Protein AF-0000000087792731 (afdb_homodimer)

Structure (mmCIF, N/CA/C/O backbone):
data_AF-0000000087792731-model_v1
#
loop_
_entity.id
_entity.type
_entity.pdbx_description
1 polymer 'Cupin domain-containing protein'
#
loop_
_atom_site.group_PDB
_atom_site.id
_atom_site.type_symbol
_atom_site.label_atom_id
_atom_site.label_alt_id
_atom_site.label_comp_id
_atom_site.label_asym_id
_atom_site.label_entity_id
_atom_site.label_seq_id
_atom_site.pdbx_PDB_ins_code
_atom_site.Cartn_x
_atom_site.Cartn_y
_atom_site.Cartn_z
_atom_site.occupancy
_atom_site.B_iso_or_equiv
_atom_site.auth_seq_id
_atom_site.auth_comp_id
_atom_site.auth_asym_id
_atom_site.auth_atom_id
_atom_site.pdbx_PDB_model_num
ATOM 1 N N . MET A 1 1 ? -5.066 26.25 19.781 1 25.66 1 MET A N 1
ATOM 2 C CA . MET A 1 1 ? -4.523 24.922 19.516 1 25.66 1 MET A CA 1
ATOM 3 C C . MET A 1 1 ? -5.395 24.172 18.516 1 25.66 1 MET A C 1
ATOM 5 O O . MET A 1 1 ? -6.516 23.781 18.828 1 25.66 1 MET A O 1
ATOM 9 N N . ASN A 1 2 ? -5.457 24.531 17.188 1 27.23 2 ASN A N 1
ATOM 10 C CA . ASN A 1 2 ? -6.352 24.172 16.094 1 27.23 2 ASN A CA 1
ATOM 11 C C . ASN A 1 2 ? -6.258 22.688 15.766 1 27.23 2 ASN A C 1
ATOM 13 O O . ASN A 1 2 ? -5.184 22.172 15.453 1 27.23 2 ASN A O 1
ATOM 17 N N . GLU A 1 3 ? -6.988 21.922 16.469 1 28.36 3 GLU A N 1
ATOM 18 C CA . GLU A 1 3 ? -7.25 20.5 16.25 1 28.36 3 GLU A CA 1
ATOM 19 C C . GLU A 1 3 ? -7.523 20.203 14.789 1 28.36 3 GLU A C 1
ATOM 21 O O . GLU A 1 3 ? -8.609 20.5 14.281 1 28.36 3 GLU A O 1
ATOM 26 N N . GLU A 1 4 ? -6.602 20.422 13.992 1 29.98 4 GLU A N 1
ATOM 27 C CA . GLU A 1 4 ? -6.883 20.078 12.602 1 29.98 4 GLU A CA 1
ATOM 28 C C . GLU A 1 4 ? -7.312 18.609 12.469 1 29.98 4 GLU A C 1
ATOM 30 O O . GLU A 1 4 ? -6.492 17.703 12.594 1 29.98 4 GLU A O 1
ATOM 35 N N . ASN A 1 5 ? -8.445 18.281 12.969 1 31.67 5 ASN A N 1
ATOM 36 C CA . ASN A 1 5 ? -9.156 17.047 12.641 1 31.67 5 ASN A CA 1
ATOM 37 C C . ASN A 1 5 ? -9.039 16.719 11.156 1 31.67 5 ASN A C 1
ATOM 39 O O . ASN A 1 5 ? -9.25 17.594 10.305 1 31.67 5 ASN A O 1
ATOM 43 N N . LEU A 1 6 ? -8.133 15.961 10.75 1 37.62 6 LEU A N 1
ATOM 44 C CA . LEU A 1 6 ? -8.289 15.516 9.367 1 37.62 6 LEU A CA 1
ATOM 45 C C . LEU A 1 6 ? -9.766 15.406 9 1 37.62 6 LEU A C 1
ATOM 47 O O . LEU A 1 6 ? -10.438 14.453 9.398 1 37.62 6 LEU A O 1
ATOM 51 N N . GLN A 1 7 ? -10.414 16.516 9.141 1 31.84 7 GLN A N 1
ATOM 52 C CA . GLN A 1 7 ? -11.812 16.547 8.727 1 31.84 7 GLN A CA 1
ATOM 53 C C . GLN A 1 7 ? -12.031 15.711 7.465 1 31.84 7 GLN A C 1
ATOM 55 O O . GLN A 1 7 ? -11.305 15.867 6.484 1 31.84 7 GLN A O 1
ATOM 60 N N . PRO A 1 8 ? -12.797 14.562 7.609 1 33.41 8 PRO A N 1
ATOM 61 C CA . PRO A 1 8 ? -13.148 13.812 6.398 1 33.41 8 PRO A CA 1
ATOM 62 C C . PRO A 1 8 ? -13.305 14.711 5.172 1 33.41 8 PRO A C 1
ATOM 64 O O . PRO A 1 8 ? -13.172 14.25 4.039 1 33.41 8 PRO A O 1
ATOM 67 N N . ASP A 1 9 ? -13.547 15.898 5.465 1 31.66 9 ASP A N 1
ATOM 68 C CA . ASP A 1 9 ? -14.008 16.844 4.445 1 31.66 9 ASP A CA 1
ATOM 69 C C . ASP A 1 9 ? -12.844 17.312 3.576 1 31.66 9 ASP A C 1
ATOM 71 O O . ASP A 1 9 ? -13.047 17.781 2.451 1 31.66 9 ASP A O 1
ATOM 75 N N . ARG A 1 10 ? -11.625 17.578 4.148 1 36.72 10 ARG A N 1
ATOM 76 C CA . ARG A 1 10 ? -10.594 18.109 3.268 1 36.72 10 ARG A CA 1
ATOM 77 C C . ARG A 1 10 ? -10.055 17.031 2.332 1 36.72 10 ARG A C 1
ATOM 79 O O . ARG A 1 10 ? -9.102 17.266 1.587 1 36.72 10 ARG A O 1
ATOM 86 N N . LEU A 1 11 ? -10.141 15.773 2.883 1 37.94 11 LEU A N 1
ATOM 87 C CA . LEU A 1 11 ? -9.898 14.828 1.802 1 37.94 11 LEU A CA 1
ATOM 88 C C . LEU A 1 11 ? -10.695 15.203 0.559 1 37.94 11 LEU A C 1
ATOM 90 O O . LEU A 1 11 ? -11.875 14.852 0.444 1 37.94 11 LEU A O 1
ATOM 94 N N . ARG A 1 12 ? -10.391 16.531 0.16 1 36.72 12 ARG A N 1
ATOM 95 C CA . ARG A 1 12 ? -11.133 16.766 -1.076 1 36.72 12 ARG A CA 1
ATOM 96 C C . ARG A 1 12 ? -11.312 15.453 -1.849 1 36.72 12 ARG A C 1
ATOM 98 O O . ARG A 1 12 ? -10.352 14.711 -2.055 1 36.72 12 ARG A O 1
ATOM 105 N N . ALA A 1 13 ? -12.5 15.047 -1.844 1 35.53 13 ALA A N 1
ATOM 106 C CA . ALA A 1 13 ? -12.898 13.867 -2.607 1 35.53 13 ALA A CA 1
ATOM 107 C C . ALA A 1 13 ? -12.203 13.828 -3.963 1 35.53 13 ALA A C 1
ATOM 109 O O . ALA A 1 13 ? -12.484 14.656 -4.836 1 35.53 13 ALA A O 1
ATOM 110 N N . ALA A 1 14 ? -10.844 13.789 -3.941 1 37.97 14 ALA A N 1
ATOM 111 C CA . ALA A 1 14 ? -10.516 13.508 -5.336 1 37.97 14 ALA A CA 1
ATOM 112 C C . ALA A 1 14 ? -11.602 1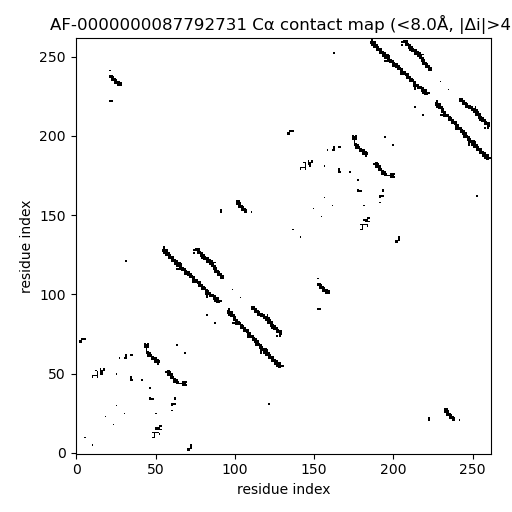2.68 -6.004 1 37.97 14 ALA A C 1
ATOM 114 O O . ALA A 1 14 ? -12.312 11.922 -5.34 1 37.97 14 ALA A O 1
ATOM 115 N N . PRO A 1 15 ? -11.953 13.117 -7.059 1 35.56 15 PRO A N 1
ATOM 116 C CA . PRO A 1 15 ? -12.977 12.234 -7.629 1 35.56 15 PRO A CA 1
ATOM 117 C C . PRO A 1 15 ? -12.719 10.758 -7.316 1 35.56 15 PRO A C 1
ATOM 119 O O . PRO A 1 15 ? -11.586 10.289 -7.445 1 35.56 15 PRO A O 1
ATOM 122 N N . VAL A 1 16 ? -13.43 10.32 -6.156 1 41.75 16 VAL A N 1
ATOM 123 C CA . VAL A 1 16 ? -13.547 8.867 -6.098 1 41.75 16 VAL A CA 1
ATOM 124 C C . VAL A 1 16 ? -13.43 8.289 -7.504 1 41.75 16 VAL A C 1
ATOM 126 O O . VAL A 1 16 ? -14.289 8.531 -8.352 1 41.75 16 VAL A O 1
ATOM 129 N N . GLU A 1 17 ? -12.297 8.25 -7.949 1 46 17 GLU A N 1
ATOM 130 C CA . GLU A 1 17 ? -12.359 7.516 -9.211 1 46 17 GLU A CA 1
ATOM 131 C C . GLU A 1 17 ? -13.141 6.215 -9.055 1 46 17 GLU A C 1
ATOM 133 O O . GLU A 1 17 ? -12.641 5.25 -8.477 1 46 17 GLU A O 1
ATOM 138 N N . ARG A 1 18 ? -14.445 6.371 -8.578 1 50.25 18 ARG A N 1
ATOM 139 C CA . ARG A 1 18 ? -15.234 5.164 -8.789 1 50.25 18 ARG A CA 1
ATOM 140 C C . ARG A 1 18 ? -14.906 4.523 -10.141 1 50.25 18 ARG A C 1
ATOM 142 O O . ARG A 1 18 ? -15.289 5.047 -11.188 1 50.25 18 ARG A O 1
ATOM 149 N N . PHE A 1 19 ? -13.758 4.008 -10.07 1 56.5 19 PHE A N 1
ATOM 150 C CA . PHE A 1 19 ? -13.43 3.49 -11.391 1 56.5 19 PHE A CA 1
ATOM 151 C C . PHE A 1 19 ? -14.469 2.479 -11.852 1 56.5 19 PHE A C 1
ATOM 153 O O . PHE A 1 19 ? -14.891 1.614 -11.078 1 56.5 19 PHE A O 1
ATOM 160 N N . ALA A 1 20 ? -15.117 3.049 -12.773 1 61.94 20 ALA A N 1
ATOM 161 C CA . ALA A 1 20 ? -15.922 2.156 -13.602 1 61.94 20 ALA A CA 1
ATOM 162 C C . ALA A 1 20 ? -15.07 1.058 -14.227 1 61.94 20 ALA A C 1
ATOM 164 O O . ALA A 1 20 ? -13.922 1.296 -14.602 1 61.94 20 ALA A O 1
ATOM 165 N N . GLY A 1 21 ? -15.266 -0.132 -13.734 1 76.25 21 GLY A N 1
ATOM 166 C CA . GLY A 1 21 ? -14.562 -1.252 -14.328 1 76.25 21 GLY A CA 1
ATOM 167 C C . GLY A 1 21 ? -14.016 -2.229 -13.305 1 76.25 21 GLY A C 1
ATOM 168 O O . GLY A 1 21 ? -14.336 -2.133 -12.117 1 76.25 21 GLY A O 1
ATOM 169 N N . GLN A 1 22 ? -13.281 -3.045 -13.805 1 86.69 22 GLN A N 1
ATOM 170 C CA . GLN A 1 22 ? -12.812 -4.168 -13 1 86.69 22 GLN A CA 1
ATOM 171 C C . GLN A 1 22 ? -11.492 -3.84 -12.32 1 86.69 22 GLN A C 1
ATOM 173 O O . GLN A 1 22 ? -11.086 -4.52 -11.367 1 86.69 22 GLN A O 1
ATOM 178 N N . SER A 1 23 ? -10.781 -2.678 -12.852 1 91.81 23 SER A N 1
ATOM 179 C CA . SER A 1 23 ? -9.461 -2.336 -12.344 1 91.81 23 SER A CA 1
ATOM 180 C C . SER A 1 23 ? -9.141 -0.863 -12.578 1 91.81 23 SER A C 1
ATOM 182 O O . SER A 1 23 ? -9.82 -0.192 -13.359 1 91.81 23 SER A O 1
ATOM 184 N N . HIS A 1 24 ? -8.172 -0.378 -11.859 1 92.38 24 HIS A N 1
ATOM 185 C CA . HIS A 1 24 ? -7.668 0.984 -11.984 1 92.38 24 HIS A CA 1
ATOM 186 C C . HIS A 1 24 ? -6.168 1.039 -11.719 1 92.38 24 HIS A C 1
ATOM 188 O O . HIS A 1 24 ? -5.664 0.346 -10.836 1 92.38 24 HIS A O 1
ATOM 194 N N . VAL A 1 25 ? -5.477 1.912 -12.562 1 95.56 25 VAL A N 1
ATOM 195 C CA . VAL A 1 25 ? -4.039 2.078 -12.375 1 95.56 25 VAL A CA 1
ATOM 196 C C . VAL A 1 25 ? -3.729 3.529 -12.023 1 95.56 25 VAL A C 1
ATOM 198 O O . VAL A 1 25 ? -4.277 4.453 -12.625 1 95.56 25 VAL A O 1
ATOM 201 N N . PHE A 1 26 ? -2.867 3.682 -11.102 1 94.62 26 PHE A N 1
ATOM 202 C CA . PHE A 1 26 ? -2.291 5.008 -10.922 1 94.62 26 PHE A CA 1
ATOM 203 C C . PHE A 1 26 ? -0.776 4.926 -10.766 1 94.62 26 PHE A C 1
ATOM 205 O O . PHE A 1 26 ? -0.24 3.875 -10.406 1 94.62 26 PHE A O 1
ATOM 212 N N . ASN A 1 27 ? -0.14 6.035 -11.141 1 98 27 ASN A N 1
ATOM 213 C CA . ASN A 1 27 ? 1.313 6.156 -11.117 1 98 27 ASN A CA 1
ATOM 214 C C . ASN A 1 27 ? 1.777 7.109 -10.016 1 98 27 ASN A C 1
ATOM 216 O O . ASN A 1 27 ? 1.632 8.328 -10.148 1 98 27 ASN A O 1
ATOM 220 N N . LEU A 1 28 ? 2.418 6.562 -9.016 1 98.62 28 LEU A N 1
ATOM 221 C CA . LEU A 1 28 ? 2.818 7.367 -7.863 1 98.62 28 LEU A CA 1
ATOM 222 C C . LEU A 1 28 ? 3.844 8.422 -8.273 1 98.62 28 LEU A C 1
ATOM 224 O O . LEU A 1 28 ? 3.828 9.539 -7.75 1 98.62 28 LEU A O 1
ATOM 228 N N . ASN A 1 29 ? 4.684 8.047 -9.133 1 98 29 ASN A N 1
ATOM 229 C CA . ASN A 1 29 ? 5.727 8.969 -9.562 1 98 29 ASN A CA 1
ATOM 230 C C . ASN A 1 29 ? 5.145 10.188 -10.266 1 98 29 ASN A C 1
ATOM 232 O O . ASN A 1 29 ? 5.52 11.328 -9.969 1 98 29 ASN A O 1
ATOM 236 N N . GLU A 1 30 ? 4.219 9.891 -11.148 1 97.75 30 GLU A N 1
ATOM 237 C CA . GLU A 1 30 ? 3.57 10.992 -11.859 1 97.75 30 GLU A CA 1
ATOM 238 C C . GLU A 1 30 ? 2.717 11.828 -10.914 1 97.75 30 GLU A C 1
ATOM 240 O O . GLU A 1 30 ? 2.721 13.062 -11 1 97.75 30 GLU A O 1
ATOM 245 N N . ALA A 1 31 ? 2.01 11.18 -10.07 1 97.75 31 ALA A N 1
ATOM 246 C CA . ALA A 1 31 ? 1.169 11.875 -9.102 1 97.75 31 ALA A CA 1
ATOM 247 C C . ALA A 1 31 ? 2.008 12.773 -8.195 1 97.75 31 ALA A C 1
ATOM 249 O O . ALA A 1 31 ? 1.616 13.906 -7.891 1 97.75 31 ALA A O 1
ATOM 250 N N . LEU A 1 32 ? 3.156 12.289 -7.766 1 97.75 32 LEU A N 1
ATOM 251 C CA . LEU A 1 32 ? 4.031 13.047 -6.875 1 97.75 32 LEU A CA 1
ATOM 252 C C . LEU A 1 32 ? 4.586 14.281 -7.578 1 97.75 32 LEU A C 1
ATOM 254 O O . LEU A 1 32 ? 4.676 15.359 -6.977 1 97.75 32 LEU A O 1
ATOM 258 N N . GLN A 1 33 ? 4.949 14.125 -8.836 1 96.94 33 GLN A N 1
ATOM 259 C CA . GLN A 1 33 ? 5.441 15.258 -9.609 1 96.94 33 GLN A CA 1
ATOM 260 C C . GLN A 1 33 ? 4.371 16.344 -9.742 1 96.94 33 GLN A C 1
ATOM 262 O O . GLN A 1 33 ? 4.66 17.531 -9.586 1 96.94 33 GLN A O 1
ATOM 267 N N . LYS A 1 34 ? 3.182 15.906 -9.969 1 95.88 34 LYS A N 1
ATOM 268 C CA . LYS A 1 34 ? 2.07 16.844 -10.078 1 95.88 34 LYS A CA 1
ATOM 269 C C . LYS A 1 34 ? 1.828 17.562 -8.758 1 95.88 34 LYS A C 1
ATOM 271 O O . LYS A 1 34 ? 1.625 18.781 -8.734 1 95.88 34 LYS A O 1
ATOM 276 N N . LEU A 1 35 ? 1.873 16.828 -7.75 1 94.44 35 LEU A N 1
ATOM 277 C CA . LEU A 1 35 ? 1.641 17.359 -6.414 1 94.44 35 LEU A CA 1
ATOM 278 C C . LEU A 1 35 ? 2.691 18.406 -6.059 1 94.44 35 LEU A C 1
ATOM 280 O O . LEU A 1 35 ? 2.361 19.469 -5.527 1 94.44 35 LEU A O 1
ATOM 284 N N . ARG A 1 36 ? 3.926 18.156 -6.355 1 94.19 36 ARG A N 1
ATOM 285 C CA . ARG A 1 36 ? 5.027 19.062 -6.016 1 94.19 36 ARG A CA 1
ATOM 286 C C . ARG A 1 36 ? 5.008 20.297 -6.895 1 94.19 36 ARG A C 1
ATOM 288 O O . ARG A 1 36 ? 5.555 21.344 -6.52 1 94.19 36 ARG A O 1
ATOM 295 N N . ALA A 1 37 ? 4.395 20.219 -8.047 1 93.25 37 ALA A N 1
ATOM 296 C CA . ALA A 1 37 ? 4.371 21.328 -9 1 93.25 37 ALA A CA 1
ATOM 297 C C . ALA A 1 37 ? 3.252 22.312 -8.672 1 93.25 37 ALA A C 1
ATOM 299 O O . ALA A 1 37 ? 3.193 23.406 -9.234 1 93.25 37 ALA A O 1
ATOM 300 N N . GLU A 1 38 ? 2.379 21.812 -7.812 1 89.25 38 GLU A N 1
ATOM 301 C CA . GLU A 1 38 ? 1.304 22.734 -7.441 1 89.25 38 GLU A CA 1
ATOM 302 C C . GLU A 1 38 ? 1.859 24.016 -6.852 1 89.25 38 GLU A C 1
ATOM 304 O O . GLU A 1 38 ? 2.836 24 -6.102 1 89.25 38 GLU A O 1
ATOM 309 N N . THR A 1 39 ? 1.292 25.109 -7.184 1 81 39 THR A N 1
ATOM 310 C CA . THR A 1 39 ? 1.844 26.422 -6.848 1 81 39 THR A CA 1
ATOM 311 C C . THR A 1 39 ? 1.173 26.984 -5.602 1 81 39 THR A C 1
ATOM 313 O O . THR A 1 39 ? 1.671 27.938 -5 1 81 39 THR A O 1
ATOM 316 N N . HIS A 1 40 ? 0.122 26.406 -5.234 1 76.5 40 HIS A N 1
ATOM 317 C CA . HIS A 1 40 ? -0.512 26.938 -4.031 1 76.5 40 HIS A CA 1
ATOM 318 C C . HIS A 1 40 ? 0.3 26.594 -2.785 1 76.5 40 HIS A C 1
ATOM 320 O O . HIS A 1 40 ? 1.117 25.672 -2.807 1 76.5 40 HIS A O 1
ATOM 326 N N . ALA A 1 41 ? 0.216 27.438 -1.859 1 75.75 41 ALA A N 1
ATOM 327 C CA . ALA A 1 41 ? 1.005 27.266 -0.643 1 75.75 41 ALA A CA 1
ATOM 328 C C . ALA A 1 41 ? 0.669 25.938 0.04 1 75.75 41 ALA A C 1
ATOM 330 O O . ALA A 1 41 ? -0.5 25.547 0.118 1 75.75 41 ALA A O 1
ATOM 331 N N . ALA A 1 42 ? 1.756 25.328 0.316 1 74.75 42 ALA A N 1
ATOM 332 C CA . ALA A 1 42 ? 1.585 24.125 1.124 1 74.75 42 ALA A CA 1
ATOM 333 C C . ALA A 1 42 ? 0.997 24.469 2.492 1 74.75 42 ALA A C 1
ATOM 335 O O . ALA A 1 42 ? 1.26 25.531 3.043 1 74.75 42 ALA A O 1
ATOM 336 N N . ARG A 1 43 ? 0.077 23.641 2.932 1 80.88 43 ARG A N 1
ATOM 337 C CA . ARG A 1 43 ? -0.426 23.781 4.297 1 80.88 43 ARG A CA 1
ATOM 338 C C . ARG A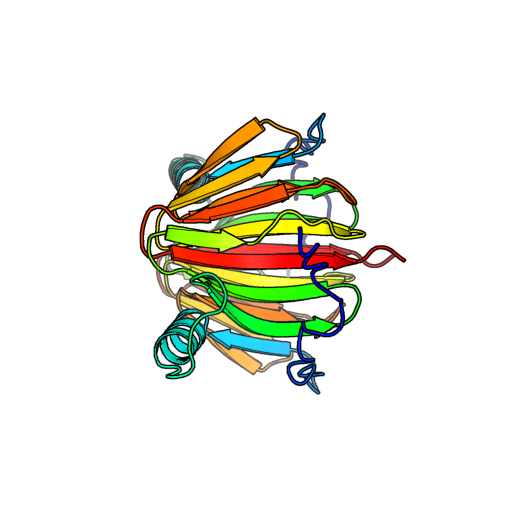 1 43 ? 0.497 23.094 5.293 1 80.88 43 ARG A C 1
ATOM 340 O O . ARG A 1 43 ? 0.644 21.859 5.262 1 80.88 43 ARG A O 1
ATOM 347 N N . ASP A 1 44 ? 1.15 23.828 6.188 1 92.31 44 ASP A N 1
ATOM 348 C CA . ASP A 1 44 ? 2.059 23.297 7.199 1 92.31 44 ASP A CA 1
ATOM 349 C C . ASP A 1 44 ? 3.199 22.516 6.551 1 92.31 44 ASP A C 1
ATOM 351 O O . ASP A 1 44 ? 3.668 21.516 7.105 1 92.31 44 ASP A O 1
ATOM 355 N N . GLY A 1 45 ? 3.529 22.828 5.285 1 95.12 45 GLY A N 1
ATOM 356 C CA . GLY A 1 45 ? 4.676 22.25 4.602 1 95.12 45 GLY A CA 1
ATOM 357 C C . GLY A 1 45 ? 4.371 20.906 3.947 1 95.12 45 GLY A C 1
ATOM 358 O O . GLY A 1 45 ? 5.273 20.094 3.727 1 95.12 45 GLY A O 1
ATOM 359 N N . HIS A 1 46 ? 3.053 20.688 3.787 1 96.25 46 HIS A N 1
ATOM 360 C CA . HIS A 1 46 ? 2.727 19.453 3.08 1 96.25 46 HIS A CA 1
ATOM 361 C C . HIS A 1 46 ? 1.604 19.672 2.072 1 96.25 46 HIS A C 1
ATOM 363 O O . HIS A 1 46 ? 0.877 20.672 2.156 1 96.25 46 HIS A O 1
ATOM 369 N N . ARG A 1 47 ? 1.636 18.828 1.078 1 95.88 47 ARG A N 1
ATOM 370 C CA . ARG A 1 47 ? 0.567 18.703 0.094 1 95.88 47 ARG A CA 1
ATOM 371 C C . ARG A 1 47 ? 0.051 17.266 0.031 1 95.88 47 ARG A C 1
ATOM 373 O O . ARG A 1 47 ? 0.762 16.328 0.396 1 95.88 47 ARG A O 1
ATOM 380 N N . GLN A 1 48 ? -1.241 17.219 -0.421 1 96.19 48 GLN A N 1
ATOM 381 C CA . GLN A 1 48 ? -1.794 15.867 -0.491 1 96.19 48 GLN A CA 1
ATOM 382 C C . GLN A 1 48 ? -2.754 15.727 -1.669 1 96.19 48 GLN A C 1
ATOM 384 O O . GLN A 1 48 ? -3.248 16.719 -2.197 1 96.19 48 GLN A O 1
ATOM 389 N N . MET A 1 49 ? -2.92 14.469 -2.047 1 94.88 49 MET A N 1
ATOM 390 C CA . MET A 1 49 ? -3.834 14.086 -3.119 1 94.88 49 MET A CA 1
ATOM 391 C C . MET A 1 49 ? -4.469 12.727 -2.828 1 94.88 49 MET A C 1
ATOM 393 O O . MET A 1 49 ? -3.766 11.758 -2.525 1 94.88 49 MET A O 1
ATOM 397 N N . THR A 1 50 ? -5.863 12.727 -2.896 1 95.94 50 THR A N 1
ATOM 398 C CA . THR A 1 50 ? -6.527 11.43 -2.807 1 95.94 50 THR A CA 1
ATOM 399 C C . THR A 1 50 ? -6.398 10.664 -4.121 1 95.94 50 THR A C 1
ATOM 401 O O . THR A 1 50 ? -6.824 11.156 -5.172 1 95.94 50 THR A O 1
ATOM 404 N N . LEU A 1 51 ? -5.863 9.484 -4.078 1 95.56 51 LEU A N 1
ATOM 405 C CA . LEU A 1 51 ? -5.637 8.688 -5.277 1 95.56 51 LEU A CA 1
ATOM 406 C C . LEU A 1 51 ? -6.785 7.711 -5.504 1 95.56 51 LEU A C 1
ATOM 408 O O . LEU A 1 51 ? -7.082 7.352 -6.648 1 95.56 51 LEU A O 1
ATOM 412 N N . PHE A 1 52 ? -7.312 7.242 -4.371 1 93.19 52 PHE A N 1
ATOM 413 C CA . PHE A 1 52 ? -8.328 6.199 -4.418 1 93.19 52 PHE A CA 1
ATOM 414 C C . PHE A 1 52 ? -9.25 6.289 -3.207 1 93.19 52 PHE A C 1
ATOM 416 O O . PHE A 1 52 ? -8.797 6.504 -2.084 1 93.19 52 PHE A O 1
ATOM 423 N N . HIS A 1 53 ? -10.539 6.129 -3.537 1 92.75 53 HIS A N 1
ATOM 424 C CA . HIS A 1 53 ? -11.531 6.055 -2.475 1 92.75 53 HIS A CA 1
ATOM 425 C C . HIS A 1 53 ? -12.672 5.117 -2.85 1 92.75 53 HIS A C 1
ATOM 427 O O . HIS A 1 53 ? -13.453 5.41 -3.76 1 92.75 53 HIS A O 1
ATOM 433 N N . ARG A 1 54 ? -12.688 4.109 -2.162 1 86.56 54 ARG A N 1
ATOM 434 C CA . ARG A 1 54 ? -13.797 3.16 -2.164 1 86.56 54 ARG A CA 1
ATOM 435 C C . ARG A 1 54 ? -13.898 2.439 -0.824 1 86.56 54 ARG A C 1
ATOM 437 O O . ARG A 1 54 ? -13 1.685 -0.446 1 86.56 54 ARG A O 1
ATOM 444 N N . ALA A 1 55 ? -15.039 2.662 -0.244 1 83.81 55 ALA A N 1
ATOM 445 C CA . ALA A 1 55 ? -15.188 2.068 1.082 1 83.81 55 ALA A CA 1
ATOM 446 C C . ALA A 1 55 ? -14.883 0.574 1.052 1 83.81 55 ALA A C 1
ATOM 448 O O . ALA A 1 55 ? -15.312 -0.135 0.137 1 83.81 55 ALA A O 1
ATOM 449 N N . PRO A 1 56 ? -14.078 0.186 2.002 1 87.06 56 PRO A N 1
ATOM 450 C CA . PRO A 1 56 ? -13.602 0.885 3.197 1 87.06 56 PRO A CA 1
ATOM 451 C C . PRO A 1 56 ? -12.195 1.46 3.027 1 87.06 56 PRO A C 1
ATOM 453 O O . PRO A 1 56 ? -11.547 1.821 4.012 1 87.06 56 PRO A O 1
ATOM 456 N N . VAL A 1 57 ? -11.75 1.542 1.755 1 93.06 57 VAL A N 1
ATOM 457 C CA . VAL A 1 57 ? -10.344 1.848 1.558 1 93.06 57 VAL A CA 1
ATOM 458 C C . VAL A 1 57 ? -10.188 3.256 0.983 1 93.06 57 VAL A C 1
ATOM 460 O O . VAL A 1 57 ? -10.898 3.625 0.042 1 93.06 57 VAL A O 1
ATOM 463 N N . THR A 1 58 ? -9.352 4.016 1.557 1 94.69 58 THR A N 1
ATOM 464 C CA . THR A 1 58 ? -8.914 5.301 1.023 1 94.69 58 THR A CA 1
ATOM 465 C C . THR A 1 58 ? -7.395 5.352 0.923 1 94.69 58 THR A C 1
ATOM 467 O O . THR A 1 58 ? -6.691 4.953 1.853 1 94.69 58 THR A O 1
ATOM 470 N N . LYS A 1 59 ? -6.824 5.801 -0.208 1 97.06 59 LYS A N 1
ATOM 471 C CA . LYS A 1 59 ? -5.395 6.02 -0.402 1 97.06 59 LYS A CA 1
ATOM 472 C C . LYS A 1 59 ? -5.098 7.488 -0.701 1 97.06 59 LYS A C 1
ATOM 474 O O . LYS A 1 59 ? -5.68 8.07 -1.617 1 97.06 59 LYS A O 1
ATOM 479 N N . VAL A 1 60 ? -4.176 8.031 0.051 1 97.56 60 VAL A N 1
ATOM 480 C CA . VAL A 1 60 ? -3.822 9.445 -0.073 1 97.56 60 VAL A CA 1
ATOM 481 C C . VAL A 1 60 ? -2.311 9.586 -0.23 1 97.56 60 VAL A C 1
ATOM 483 O O . VAL A 1 60 ? -1.543 8.984 0.523 1 97.56 60 VAL A O 1
ATOM 486 N N . LEU A 1 61 ? -1.925 10.344 -1.19 1 98.25 61 LEU A N 1
ATOM 487 C CA . LEU A 1 61 ? -0.517 10.664 -1.403 1 98.25 61 LEU A CA 1
ATOM 488 C C . LEU A 1 61 ? -0.15 11.984 -0.726 1 98.25 61 LEU A C 1
ATOM 490 O O . LEU A 1 61 ? -0.868 12.977 -0.859 1 98.25 61 LEU A O 1
ATOM 494 N N . PHE A 1 62 ? 0.92 11.969 0.015 1 98.25 62 PHE A N 1
ATOM 495 C CA . PHE A 1 62 ? 1.424 13.172 0.662 1 98.25 62 PHE A CA 1
ATOM 496 C C . PHE A 1 62 ? 2.814 13.523 0.147 1 98.25 62 PHE A C 1
ATOM 498 O O . PHE A 1 62 ? 3.656 12.641 -0.035 1 98.25 62 PHE A O 1
ATOM 505 N N . ALA A 1 63 ? 3.088 14.758 -0.02 1 98.12 63 ALA A N 1
ATOM 506 C CA . ALA A 1 63 ? 4.422 15.328 -0.205 1 98.12 63 ALA A CA 1
ATOM 507 C C . ALA A 1 63 ? 4.742 16.344 0.89 1 98.12 63 ALA A C 1
ATOM 509 O O . ALA A 1 63 ? 3.92 17.203 1.207 1 98.12 63 ALA A O 1
ATOM 510 N N . PHE A 1 64 ? 5.902 16.203 1.44 1 97.75 64 PHE A N 1
ATOM 511 C CA . PHE A 1 64 ? 6.352 17.094 2.5 1 97.75 64 PHE A CA 1
ATOM 512 C C . PHE A 1 64 ? 7.574 17.891 2.053 1 97.75 64 PHE A C 1
ATOM 514 O O . PHE A 1 64 ? 8.531 17.328 1.515 1 97.75 64 PHE A O 1
ATOM 521 N N . ASP A 1 65 ? 7.555 19.125 2.365 1 96.44 65 ASP A N 1
ATOM 522 C CA . ASP A 1 65 ? 8.797 19.891 2.381 1 96.44 65 ASP A CA 1
ATOM 523 C C . ASP A 1 65 ? 9.602 19.609 3.652 1 96.44 65 ASP A C 1
ATOM 525 O O . ASP A 1 65 ? 9.039 19.156 4.652 1 96.44 65 ASP A O 1
ATOM 529 N N . ALA A 1 66 ? 10.898 19.875 3.529 1 97.25 66 ALA A N 1
ATOM 530 C CA . ALA A 1 66 ? 11.672 19.812 4.77 1 97.25 66 ALA A CA 1
ATOM 531 C C . ALA A 1 66 ? 11.039 20.672 5.855 1 97.25 66 ALA A C 1
ATOM 533 O O . ALA A 1 66 ? 10.703 21.844 5.617 1 97.25 66 ALA A O 1
ATOM 534 N N . GLY A 1 67 ? 10.789 20.047 6.961 1 97 67 GLY A N 1
ATOM 535 C CA . GLY A 1 67 ? 10.164 20.75 8.07 1 97 67 GLY A CA 1
ATOM 536 C C . GLY A 1 67 ? 8.656 20.609 8.086 1 97 67 GLY A C 1
ATOM 537 O O . GLY A 1 67 ? 7.996 21.031 9.047 1 97 67 GLY A O 1
ATOM 538 N N . GLY A 1 68 ? 8.086 20.031 7.023 1 97.62 68 GLY A N 1
ATOM 539 C CA . GLY A 1 68 ? 6.641 19.859 6.953 1 97.62 68 GLY A CA 1
ATOM 540 C C . GLY A 1 68 ? 6.105 18.922 8.023 1 97.62 68 GLY A C 1
ATOM 541 O O . GLY A 1 68 ? 6.816 18.047 8.5 1 97.62 68 GLY A O 1
ATOM 542 N N . THR A 1 69 ? 4.789 19.188 8.359 1 97.75 69 THR A N 1
ATOM 543 C CA . THR A 1 69 ? 4.195 18.406 9.445 1 97.75 69 THR A CA 1
ATOM 544 C C . THR A 1 69 ? 2.738 18.078 9.133 1 97.75 69 THR A C 1
ATOM 546 O O . THR A 1 69 ? 2.104 18.75 8.312 1 97.75 69 THR A O 1
ATOM 549 N N . LEU A 1 70 ? 2.332 17.031 9.648 1 97.19 70 LEU A N 1
ATOM 550 C CA . LEU A 1 70 ? 0.921 16.672 9.789 1 97.19 70 LEU A CA 1
ATOM 551 C C . LEU A 1 70 ? 0.524 16.594 11.258 1 97.19 70 LEU A C 1
ATOM 553 O O . LEU A 1 70 ? 1.077 15.773 12.008 1 97.19 70 LEU A O 1
ATOM 557 N N . ALA A 1 71 ? -0.401 17.359 11.609 1 96.06 71 ALA A N 1
ATOM 558 C CA . ALA A 1 71 ? -0.777 17.484 13.016 1 96.06 71 ALA A CA 1
ATOM 559 C C . ALA A 1 71 ? -1.372 16.188 13.555 1 96.06 71 ALA A C 1
ATOM 561 O O . ALA A 1 71 ? -1.799 15.328 12.781 1 96.06 71 ALA A O 1
ATOM 562 N N . LYS A 1 72 ? -1.398 16.094 14.859 1 96.5 72 LYS A N 1
ATOM 563 C CA . LYS A 1 72 ? -1.895 14.898 15.531 1 96.5 72 LYS A CA 1
ATOM 564 C C . LYS A 1 72 ? -3.352 14.625 15.172 1 96.5 72 LYS A C 1
ATOM 566 O O . LYS A 1 72 ? -4.184 15.539 15.195 1 96.5 72 LYS A O 1
ATOM 571 N N . HIS A 1 73 ? -3.621 13.359 14.797 1 95.69 73 HIS A N 1
ATOM 572 C CA . HIS A 1 73 ? -4.965 12.914 14.453 1 95.69 73 HIS A CA 1
ATOM 573 C C . HIS A 1 73 ? -5.074 11.391 14.531 1 95.69 73 HIS A C 1
ATOM 575 O O . HIS A 1 73 ? -4.098 10.711 14.852 1 95.69 73 HIS A O 1
ATOM 581 N N . SER A 1 74 ? -6.262 10.875 14.414 1 94.69 74 SER A N 1
ATOM 582 C CA . SER A 1 74 ? -6.516 9.445 14.352 1 94.69 74 SER A CA 1
ATOM 583 C C . SER A 1 74 ? -7.578 9.109 13.305 1 94.69 74 SER A C 1
ATOM 585 O O . SER A 1 74 ? -8.25 10.008 12.789 1 94.69 74 SER A O 1
ATOM 587 N N . ALA A 1 75 ? -7.582 7.891 12.914 1 93.12 75 ALA A N 1
ATOM 588 C CA . ALA A 1 75 ? -8.602 7.418 11.984 1 93.12 75 ALA A CA 1
ATOM 589 C C . ALA A 1 75 ? -9.32 6.188 12.531 1 93.12 75 ALA A C 1
ATOM 591 O O . ALA A 1 75 ? -8.711 5.352 13.203 1 93.12 75 ALA A O 1
ATOM 592 N N . HIS A 1 76 ? -10.625 6.129 12.188 1 92.06 76 HIS A N 1
ATOM 593 C CA . HIS A 1 76 ? -11.414 4.98 12.617 1 92.06 76 HIS A CA 1
ATOM 594 C C . HIS A 1 76 ? -11.172 3.773 11.719 1 92.06 76 HIS A C 1
ATOM 596 O O . HIS A 1 76 ? -12.086 3.316 11.023 1 92.06 76 HIS A O 1
ATOM 602 N N . GLY A 1 77 ? -10.008 3.211 11.672 1 92.69 77 GLY A N 1
ATOM 603 C CA . GLY A 1 77 ? -9.617 2.059 10.883 1 92.69 77 GLY A CA 1
ATOM 604 C C . GLY A 1 77 ? -8.117 1.807 10.906 1 92.69 77 GLY A C 1
ATOM 605 O O . GLY A 1 77 ? -7.363 2.572 11.508 1 92.69 77 GLY A O 1
ATOM 606 N N . LEU A 1 78 ? -7.773 0.722 10.352 1 94.25 78 LEU A N 1
ATOM 607 C CA . LEU A 1 78 ? -6.355 0.404 10.203 1 94.25 78 LEU A CA 1
ATOM 608 C C . LEU A 1 78 ? -5.664 1.415 9.297 1 94.25 78 LEU A C 1
ATOM 610 O O . LEU A 1 78 ? -6.199 1.785 8.25 1 94.25 78 LEU A O 1
ATOM 614 N N . VAL A 1 79 ? -4.555 1.912 9.711 1 96.25 79 VAL A N 1
ATOM 615 C CA . VAL A 1 79 ? -3.805 2.91 8.953 1 96.25 79 VAL A CA 1
ATOM 616 C C . VAL A 1 79 ? -2.453 2.33 8.539 1 96.25 79 VAL A C 1
ATOM 618 O O . VAL A 1 79 ? -1.772 1.687 9.336 1 96.25 79 VAL A O 1
ATOM 621 N N . THR A 1 80 ? -2.09 2.549 7.344 1 97.75 80 THR A N 1
ATOM 622 C CA . THR A 1 80 ? -0.767 2.193 6.844 1 97.75 80 THR A CA 1
ATOM 623 C C . THR A 1 80 ? -0.048 3.42 6.293 1 97.75 80 THR A C 1
ATOM 625 O O . THR A 1 80 ? -0.594 4.141 5.457 1 97.75 80 THR A O 1
ATOM 628 N N . ILE A 1 81 ? 1.14 3.656 6.762 1 98.62 81 ILE A N 1
ATOM 629 C CA . ILE A 1 81 ? 2.02 4.703 6.258 1 98.62 81 ILE A CA 1
ATOM 630 C C . ILE A 1 81 ? 3.209 4.074 5.535 1 98.62 81 ILE A C 1
ATOM 632 O O . ILE A 1 81 ? 4.02 3.377 6.148 1 98.62 81 ILE A O 1
ATOM 636 N N . HIS A 1 82 ? 3.299 4.281 4.289 1 98.81 82 HIS A N 1
ATOM 637 C CA . HIS A 1 82 ? 4.414 3.82 3.469 1 98.81 82 HIS A CA 1
ATOM 638 C C . HIS A 1 82 ? 5.285 4.984 3.018 1 98.81 82 HIS A C 1
ATOM 640 O O . HIS A 1 82 ? 4.859 5.812 2.209 1 98.81 82 HIS A O 1
ATOM 646 N N . VAL A 1 83 ? 6.477 5.035 3.525 1 98.94 83 VAL A N 1
ATOM 647 C CA . VAL A 1 83 ? 7.379 6.105 3.109 1 98.94 83 VAL A CA 1
ATOM 648 C C . VAL A 1 83 ? 7.938 5.797 1.723 1 98.94 83 VAL A C 1
ATOM 650 O O . VAL A 1 83 ? 8.617 4.785 1.53 1 98.94 83 VAL A O 1
ATOM 653 N N . LEU A 1 84 ? 7.66 6.66 0.845 1 98.69 84 LEU A N 1
ATOM 654 C CA . LEU A 1 84 ? 8.07 6.449 -0.54 1 98.69 84 LEU A CA 1
ATOM 655 C C . LEU A 1 84 ? 9.422 7.102 -0.812 1 98.69 84 LEU A C 1
ATOM 657 O O . LEU A 1 84 ? 10.25 6.551 -1.543 1 98.69 84 LEU A O 1
ATOM 661 N N . GLU A 1 85 ? 9.617 8.289 -0.311 1 98.69 85 GLU A N 1
ATOM 662 C CA . GLU A 1 85 ? 10.836 9.078 -0.439 1 98.69 85 GLU A CA 1
ATOM 663 C C . GLU A 1 85 ? 11.172 9.789 0.867 1 98.69 85 GLU A C 1
ATOM 665 O O . GLU A 1 85 ? 10.273 10.211 1.599 1 98.69 85 GLU A O 1
ATOM 670 N N . GLY A 1 86 ? 12.438 9.914 1.128 1 98.56 86 GLY A N 1
ATOM 671 C CA . GLY A 1 86 ? 12.891 10.719 2.246 1 98.56 86 GLY A CA 1
ATOM 672 C C . GLY A 1 86 ? 12.797 10.008 3.58 1 98.56 86 GLY A C 1
ATOM 673 O O . GLY A 1 86 ? 13.055 8.805 3.664 1 98.56 86 GLY A O 1
ATOM 674 N N . GLN A 1 87 ? 12.641 10.828 4.625 1 98.62 87 GLN A N 1
ATOM 675 C CA . GLN A 1 87 ? 12.609 10.359 6.008 1 98.62 87 GLN A CA 1
ATOM 676 C C . GLN A 1 87 ? 11.531 11.086 6.809 1 98.62 87 GLN A C 1
ATOM 678 O O . GLN A 1 87 ? 11.422 12.312 6.746 1 98.62 87 GLN A O 1
ATOM 683 N N . LEU A 1 88 ? 10.805 10.281 7.574 1 98.75 88 LEU A N 1
ATOM 684 C CA . LEU A 1 88 ? 9.727 10.836 8.383 1 98.75 88 LEU A CA 1
ATOM 685 C C . LEU A 1 88 ? 9.859 10.414 9.836 1 98.75 88 LEU A C 1
ATOM 687 O O . LEU A 1 88 ? 10.312 9.305 10.125 1 98.75 88 LEU A O 1
ATOM 691 N N . GLN A 1 89 ? 9.531 11.281 10.664 1 98.69 89 GLN A N 1
ATOM 692 C CA . GLN A 1 89 ? 9.281 10.938 12.062 1 98.69 89 GLN A CA 1
ATOM 693 C C . GLN A 1 89 ? 7.785 10.867 12.352 1 98.69 89 GLN A C 1
ATOM 695 O O . GLN A 1 89 ? 7.051 11.828 12.102 1 98.69 89 GLN A O 1
ATOM 700 N N . VAL A 1 90 ? 7.355 9.734 12.867 1 98.5 90 VAL A N 1
ATOM 701 C CA . VAL A 1 90 ? 5.957 9.562 13.242 1 98.5 90 VAL A CA 1
ATOM 702 C C . VAL A 1 90 ? 5.852 9.289 14.742 1 98.5 90 VAL A C 1
ATOM 704 O O . VAL A 1 90 ? 6.438 8.328 15.242 1 98.5 90 VAL A O 1
ATOM 707 N N . GLN A 1 91 ? 5.129 10.102 15.375 1 97.62 91 GLN A N 1
ATOM 708 C CA . GLN A 1 91 ? 4.91 9.883 16.797 1 97.62 91 GLN A CA 1
ATOM 709 C C . GLN A 1 91 ? 3.617 9.109 17.047 1 97.62 91 GLN A C 1
ATOM 711 O O . GLN A 1 91 ? 2.545 9.523 16.594 1 97.62 91 GLN A O 1
ATOM 716 N N . VAL A 1 92 ? 3.811 7.98 17.688 1 95.69 92 VAL A N 1
ATOM 717 C CA . VAL A 1 92 ? 2.686 7.109 18.016 1 95.69 92 VAL A CA 1
ATOM 718 C C . VAL A 1 92 ? 2.598 6.918 19.531 1 95.69 92 VAL A C 1
ATOM 720 O O . VAL A 1 92 ? 3.484 6.316 20.141 1 95.69 92 VAL A O 1
ATOM 723 N N . ASP A 1 93 ? 1.471 7.453 20.094 1 86.44 93 ASP A N 1
ATOM 724 C CA . ASP A 1 93 ? 1.26 7.316 21.531 1 86.44 93 ASP A CA 1
ATOM 725 C C . ASP A 1 93 ? 2.502 7.734 22.312 1 86.44 93 ASP A C 1
ATOM 727 O O . ASP A 1 93 ? 2.979 6.996 23.172 1 86.44 93 ASP A O 1
ATOM 731 N N . GLY A 1 94 ? 3.119 8.727 21.891 1 87.25 94 GLY A N 1
ATOM 732 C CA . GLY A 1 94 ? 4.246 9.305 22.609 1 87.25 94 GLY A CA 1
ATOM 733 C C . GLY A 1 94 ? 5.582 8.727 22.188 1 87.25 94 GLY A C 1
ATOM 734 O O . GLY A 1 94 ? 6.633 9.156 22.672 1 87.25 94 GLY A O 1
ATOM 735 N N . GLN A 1 95 ? 5.57 7.766 21.375 1 92.25 95 GLN A N 1
ATOM 736 C CA . GLN A 1 95 ? 6.797 7.148 20.875 1 92.25 95 GLN A CA 1
ATOM 737 C C . GLN A 1 95 ? 7.094 7.594 19.453 1 92.25 95 GLN A C 1
ATOM 739 O O . GLN A 1 95 ? 6.215 7.543 18.594 1 92.25 95 GLN A O 1
ATOM 744 N N . ASP A 1 96 ? 8.375 7.938 19.188 1 95.81 96 ASP A N 1
ATOM 745 C CA . ASP A 1 96 ? 8.781 8.391 17.859 1 95.81 96 ASP A CA 1
ATOM 746 C C . ASP A 1 96 ? 9.297 7.227 17.016 1 95.81 96 ASP A C 1
ATOM 748 O O . ASP A 1 96 ? 10.148 6.457 17.469 1 95.81 96 ASP A O 1
ATOM 752 N N . HIS A 1 97 ? 8.812 7.16 15.875 1 97.31 97 HIS A N 1
ATOM 753 C CA . HIS A 1 97 ? 9.312 6.227 14.867 1 97.31 97 HIS A CA 1
ATOM 754 C C . HIS A 1 97 ? 9.992 6.965 13.719 1 97.31 97 HIS A C 1
ATOM 756 O O . HIS A 1 97 ? 9.352 7.746 13.016 1 97.31 97 HIS A O 1
ATOM 762 N N . GLU A 1 98 ? 11.281 6.738 13.555 1 98.25 98 GLU A N 1
ATOM 763 C CA . GLU A 1 98 ? 11.977 7.238 12.375 1 98.25 98 GLU A CA 1
ATOM 764 C C . GLU A 1 98 ? 11.844 6.27 11.203 1 98.25 98 GLU A C 1
ATOM 766 O O . GLU A 1 98 ? 12.328 5.137 11.273 1 98.25 98 GLU A O 1
ATOM 771 N N . LEU A 1 99 ? 11.266 6.777 10.164 1 98.5 99 LEU A N 1
ATOM 772 C CA . LEU A 1 99 ? 10.977 5.914 9.023 1 98.5 99 LEU A CA 1
ATOM 773 C C . LEU A 1 99 ? 11.688 6.41 7.773 1 98.5 99 LEU A C 1
ATOM 775 O O . LEU A 1 99 ? 11.633 7.602 7.449 1 98.5 99 LEU A O 1
ATOM 779 N N . ASN A 1 100 ? 12.305 5.477 7.074 1 98.56 100 ASN A N 1
ATOM 780 C CA . ASN A 1 100 ? 12.953 5.77 5.805 1 98.56 100 ASN A CA 1
ATOM 781 C C . ASN A 1 100 ? 12.156 5.227 4.625 1 98.56 100 ASN A C 1
ATOM 783 O O . ASN A 1 100 ? 11.266 4.391 4.801 1 98.56 100 ASN A O 1
ATOM 787 N N . ALA A 1 101 ? 12.531 5.719 3.438 1 98.62 101 ALA A N 1
ATOM 788 C CA . ALA A 1 101 ? 11.891 5.203 2.23 1 98.62 101 ALA A CA 1
ATOM 789 C C . ALA A 1 101 ? 11.938 3.678 2.197 1 98.62 101 ALA A C 1
ATOM 791 O O . ALA A 1 101 ? 12.977 3.074 2.48 1 98.62 101 ALA A O 1
ATOM 792 N N . GLY A 1 102 ? 10.781 3.096 1.936 1 98.5 102 GLY A N 1
ATOM 793 C CA . GLY A 1 102 ? 10.688 1.646 1.889 1 98.5 102 GLY A CA 1
ATOM 794 C C . GLY A 1 102 ? 10.156 1.04 3.174 1 98.5 102 GLY A C 1
ATOM 795 O O . GLY A 1 102 ? 9.82 -0.146 3.215 1 98.5 102 GLY A O 1
ATOM 796 N N . GLN A 1 103 ? 10.086 1.827 4.172 1 98.5 103 GLN A N 1
ATOM 797 C CA . GLN A 1 103 ? 9.508 1.312 5.41 1 98.5 103 GLN A CA 1
ATOM 798 C C . GLN A 1 103 ? 8.016 1.597 5.484 1 98.5 103 GLN A C 1
ATOM 800 O O . GLN A 1 103 ? 7.535 2.584 4.922 1 98.5 103 GLN A O 1
ATOM 805 N N . ILE A 1 104 ? 7.289 0.693 6.152 1 98.5 104 ILE A N 1
ATOM 806 C CA . ILE A 1 104 ? 5.844 0.781 6.34 1 98.5 104 ILE A CA 1
ATOM 807 C C . ILE A 1 104 ? 5.512 0.71 7.828 1 98.5 104 ILE A C 1
ATOM 809 O O . ILE A 1 104 ? 6.004 -0.171 8.539 1 98.5 104 ILE A O 1
ATOM 813 N N . LEU A 1 105 ? 4.746 1.675 8.266 1 97.94 105 LEU A N 1
ATOM 814 C CA . LEU A 1 105 ? 4.188 1.674 9.609 1 97.94 105 LEU A CA 1
ATOM 815 C C . LEU A 1 105 ? 2.693 1.367 9.578 1 97.94 105 LEU A C 1
ATOM 817 O O . LEU A 1 105 ? 1.945 1.984 8.812 1 97.94 105 LEU A O 1
ATOM 821 N N . ILE A 1 106 ? 2.246 0.417 10.336 1 96.94 106 ILE A N 1
ATOM 822 C CA . ILE A 1 106 ? 0.835 0.068 10.461 1 96.94 106 ILE A CA 1
ATOM 823 C C . ILE A 1 106 ? 0.328 0.454 11.852 1 96.94 106 ILE A C 1
ATOM 825 O O . ILE A 1 106 ? 0.976 0.162 12.859 1 96.94 106 ILE A O 1
ATOM 829 N N . LEU A 1 107 ? -0.781 1.092 11.867 1 95.81 107 LEU A N 1
ATOM 830 C CA . LEU A 1 107 ? -1.398 1.522 13.109 1 95.81 107 LEU A CA 1
ATOM 831 C C . LEU A 1 107 ? -2.777 0.892 13.281 1 95.81 107 LEU A C 1
ATOM 833 O O . LEU A 1 107 ? -3.555 0.821 12.328 1 95.81 107 LEU A O 1
ATOM 837 N N . ASN A 1 108 ? -3.033 0.525 14.5 1 93 108 ASN A N 1
ATOM 838 C CA . ASN A 1 108 ? -4.383 0.083 14.828 1 93 108 ASN A CA 1
ATOM 839 C C . ASN A 1 108 ? -5.379 1.237 14.781 1 93 108 ASN A C 1
ATOM 841 O O . ASN A 1 108 ? -4.988 2.404 14.805 1 93 108 ASN A O 1
ATOM 845 N N . PRO A 1 109 ? -6.637 0.848 14.695 1 93.12 109 PRO A N 1
ATOM 846 C CA . PRO A 1 109 ? -7.656 1.901 14.695 1 93.12 109 PRO A CA 1
ATOM 847 C C . PRO A 1 109 ? -7.574 2.801 15.93 1 93.12 109 PRO A C 1
ATOM 849 O O . PRO A 1 109 ? -7.277 2.324 17.031 1 93.12 109 PRO A O 1
ATOM 852 N N . ASP A 1 110 ? -7.762 4.109 15.703 1 93.38 110 ASP A N 1
ATOM 853 C CA . ASP A 1 110 ? -7.977 5.117 16.734 1 93.38 110 ASP A CA 1
ATOM 854 C C . ASP A 1 110 ? -6.68 5.426 17.484 1 93.38 110 ASP A C 1
ATOM 856 O O . ASP A 1 110 ? -6.703 6.016 18.562 1 93.38 110 ASP A O 1
ATOM 860 N N . VAL A 1 111 ? -5.598 4.992 16.938 1 94.44 111 VAL A N 1
ATOM 861 C CA . VAL A 1 111 ? -4.309 5.32 17.547 1 94.44 111 VAL A CA 1
ATOM 862 C C . VAL A 1 111 ? -3.848 6.691 17.062 1 94.44 111 VAL A C 1
ATOM 864 O O . VAL A 1 111 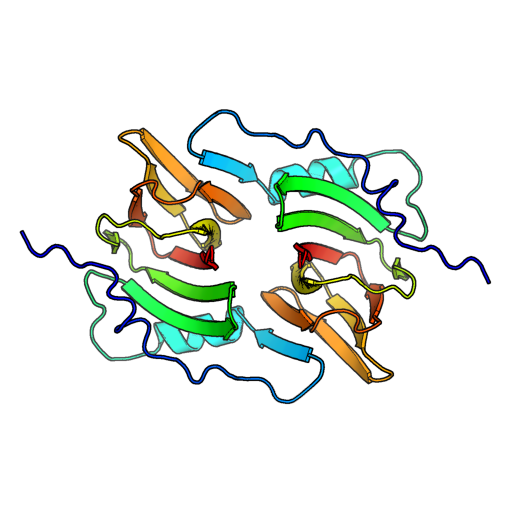? -3.598 6.887 15.867 1 94.44 111 VAL A O 1
ATOM 867 N N . PRO A 1 112 ? -3.703 7.609 17.953 1 96.12 112 PRO A N 1
ATOM 868 C CA . PRO A 1 112 ? -3.248 8.945 17.547 1 96.12 112 PRO A CA 1
ATOM 869 C C . PRO A 1 112 ? -1.805 8.945 17.047 1 96.12 112 PRO A C 1
ATOM 871 O O . PRO A 1 112 ? -0.961 8.219 17.578 1 96.12 112 PRO A O 1
ATOM 874 N N . HIS A 1 113 ? -1.547 9.828 16.062 1 97.81 113 HIS A N 1
ATOM 875 C CA . HIS A 1 113 ? -0.203 9.953 15.516 1 97.81 113 HIS A CA 1
ATOM 876 C C . HIS A 1 113 ? -0.018 11.305 14.836 1 97.81 113 HIS A C 1
ATOM 878 O O . HIS A 1 113 ? -0.996 11.945 14.438 1 97.81 113 HIS A O 1
ATOM 884 N N . ASP A 1 114 ? 1.121 11.734 14.758 1 97.94 114 ASP A N 1
ATOM 885 C CA . ASP A 1 114 ? 1.512 12.891 13.961 1 97.94 114 ASP A CA 1
ATOM 886 C C . ASP A 1 114 ? 2.75 12.586 13.117 1 97.94 114 ASP A C 1
ATOM 888 O O . ASP A 1 114 ? 3.391 11.547 13.305 1 97.94 114 ASP A O 1
ATOM 892 N N . VAL A 1 115 ? 3.039 13.43 12.117 1 98.5 115 VAL A N 1
ATOM 893 C CA . VAL A 1 115 ? 4.133 13.188 11.18 1 98.5 115 VAL A CA 1
ATOM 894 C C . VAL A 1 115 ? 4.969 14.453 11.023 1 98.5 115 VAL A C 1
ATOM 896 O O . VAL A 1 115 ? 4.426 15.555 10.922 1 98.5 115 VAL A O 1
ATOM 899 N N . ARG A 1 116 ? 6.242 14.266 10.961 1 98.44 116 ARG A N 1
ATOM 900 C CA . ARG A 1 116 ? 7.184 15.336 10.664 1 98.44 116 ARG A CA 1
ATOM 901 C C . ARG A 1 116 ? 8.234 14.883 9.656 1 98.44 116 ARG A C 1
ATOM 903 O O . ARG A 1 116 ? 8.734 13.758 9.742 1 98.44 116 ARG A O 1
ATOM 910 N N . ALA A 1 117 ? 8.531 15.812 8.766 1 98.5 117 ALA A N 1
ATOM 911 C CA . ALA A 1 117 ? 9.562 15.516 7.777 1 98.5 117 ALA A CA 1
ATOM 912 C C . ALA A 1 117 ? 10.805 16.375 8.016 1 98.5 117 ALA A C 1
ATOM 914 O O . ALA A 1 117 ? 10.734 17.594 8.023 1 98.5 117 ALA A O 1
ATOM 915 N N . SER A 1 118 ? 11.93 15.695 8.195 1 96.38 118 SER A N 1
ATOM 916 C CA . SER A 1 118 ? 13.172 16.438 8.383 1 96.38 118 SER A CA 1
ATOM 917 C C . SER A 1 118 ? 13.773 16.844 7.039 1 96.38 118 SER A C 1
ATOM 919 O O . SER A 1 118 ? 14.648 17.719 6.984 1 96.38 118 SER A O 1
ATOM 921 N N . GLN A 1 119 ? 13.414 16.25 5.977 1 98.25 119 GLN A N 1
ATOM 922 C CA . GLN A 1 119 ? 13.789 16.516 4.594 1 98.25 119 GLN A CA 1
ATOM 923 C C . GLN A 1 119 ? 12.586 16.375 3.662 1 98.25 119 GLN A C 1
ATOM 925 O O . GLN A 1 119 ? 11.508 15.969 4.094 1 98.25 119 GLN A O 1
ATOM 930 N N . ASN A 1 120 ? 12.797 16.828 2.441 1 98 120 ASN A N 1
ATOM 931 C CA . ASN A 1 120 ? 11.727 16.547 1.488 1 98 120 ASN A CA 1
ATOM 932 C C . ASN A 1 120 ? 11.375 15.07 1.459 1 98 120 ASN A C 1
ATOM 934 O O . ASN A 1 120 ? 12.258 14.219 1.361 1 98 120 ASN A O 1
ATOM 938 N N . SER A 1 121 ? 10.031 14.805 1.625 1 98.75 121 SER A N 1
ATOM 939 C CA . SER A 1 121 ? 9.586 13.422 1.763 1 98.75 121 SER A CA 1
ATOM 940 C C . SER A 1 121 ? 8.227 13.203 1.108 1 98.75 121 SER A C 1
ATOM 942 O O . SER A 1 121 ? 7.543 14.172 0.756 1 98.75 121 SER A O 1
ATOM 944 N N . ALA A 1 122 ? 7.926 11.953 0.859 1 98.81 122 ALA A N 1
ATOM 945 C CA . ALA A 1 122 ? 6.613 11.547 0.357 1 98.81 122 ALA A CA 1
ATOM 946 C C . ALA A 1 122 ? 6.16 10.242 0.999 1 98.81 122 ALA A C 1
ATOM 948 O O . ALA A 1 122 ? 6.984 9.383 1.32 1 98.81 122 ALA A O 1
ATOM 949 N N . MET A 1 123 ? 4.844 10.133 1.186 1 98.88 123 MET A N 1
ATOM 950 C CA . MET A 1 123 ? 4.293 8.906 1.746 1 98.88 123 MET A CA 1
ATOM 951 C C . MET A 1 123 ? 2.943 8.57 1.114 1 98.88 123 MET A C 1
ATOM 953 O O . MET A 1 123 ? 2.264 9.461 0.593 1 98.88 123 MET A O 1
ATOM 957 N N . LEU A 1 124 ? 2.65 7.305 1.094 1 98.81 124 LEU A N 1
ATOM 958 C CA . LEU A 1 124 ? 1.317 6.809 0.771 1 98.81 124 LEU A CA 1
ATOM 959 C C . LEU A 1 124 ? 0.573 6.387 2.033 1 98.81 124 LEU A C 1
ATOM 961 O O . LEU A 1 124 ? 1.015 5.48 2.746 1 98.81 124 LEU A O 1
ATOM 965 N N . LEU A 1 125 ? -0.494 7.07 2.33 1 98.62 125 LEU A N 1
ATOM 966 C CA . LEU A 1 125 ? -1.382 6.746 3.441 1 98.62 125 LEU A CA 1
ATOM 967 C C . LEU A 1 125 ? -2.549 5.887 2.971 1 98.62 125 LEU A C 1
ATOM 969 O O . LEU A 1 125 ? -3.215 6.219 1.987 1 98.62 125 LEU A O 1
ATOM 973 N N . THR A 1 126 ? -2.744 4.773 3.559 1 97.75 126 THR A N 1
ATOM 974 C CA . THR A 1 126 ? -3.928 3.959 3.307 1 97.75 126 THR A CA 1
ATOM 975 C C . THR A 1 126 ? -4.75 3.793 4.582 1 97.75 126 THR A C 1
ATOM 977 O O . THR A 1 126 ? -4.219 3.408 5.625 1 97.75 126 THR A O 1
ATOM 980 N N . VAL A 1 127 ? -5.977 4.082 4.496 1 96.56 127 VAL A N 1
ATOM 981 C CA . VAL A 1 127 ? -6.895 3.902 5.613 1 96.56 127 VAL A CA 1
ATOM 982 C C . VAL A 1 127 ? -7.949 2.855 5.254 1 96.56 127 VAL A C 1
ATOM 984 O O . VAL A 1 127 ? -8.555 2.92 4.184 1 96.56 127 VAL A O 1
ATOM 987 N N . HIS A 1 128 ? -8.055 1.897 6.094 1 93.56 128 HIS A N 1
ATOM 988 C CA . HIS A 1 128 ? -9.133 0.921 6.004 1 93.56 128 HIS A CA 1
ATOM 989 C C . HIS A 1 128 ? -10.219 1.204 7.039 1 93.56 128 HIS A C 1
ATOM 991 O O . HIS A 1 128 ? -10.117 0.775 8.188 1 93.56 128 HIS A O 1
ATOM 997 N N . MET A 1 129 ? -11.234 1.835 6.543 1 88.31 129 MET A N 1
ATOM 998 C CA . MET A 1 129 ? -12.258 2.322 7.469 1 88.31 129 MET A CA 1
ATOM 999 C C . MET A 1 129 ? -13.109 1.172 7.988 1 88.31 129 MET A C 1
ATOM 1001 O O . MET A 1 129 ? -13.477 0.271 7.227 1 88.31 129 MET A O 1
ATOM 1005 N N . GLU A 1 130 ? -13.211 1.074 9.227 1 77.19 130 GLU A N 1
ATOM 1006 C CA . GLU A 1 130 ? -14.078 0.06 9.82 1 77.19 130 GLU A CA 1
ATOM 1007 C C . GLU A 1 130 ? -15.531 0.518 9.828 1 77.19 130 GLU A C 1
ATOM 1009 O O . GLU A 1 130 ? -15.812 1.715 9.93 1 77.19 130 GLU A O 1
ATOM 1014 N N . LYS A 1 131 ? -16.484 -0.55 9.453 1 61.97 131 LYS A N 1
ATOM 1015 C CA . LYS A 1 131 ? -17.906 -0.288 9.57 1 61.97 131 LYS A CA 1
ATOM 1016 C C . LYS A 1 131 ? -18.328 -0.167 11.031 1 61.97 131 LYS A C 1
ATOM 1018 O O . LYS A 1 131 ? -17.719 -0.776 11.914 1 61.97 131 LYS A O 1
ATOM 1023 N N . MET B 1 1 ? -3.334 -29.281 -15.805 1 25.77 1 MET B N 1
ATOM 1024 C CA . MET B 1 1 ? -3.5 -27.828 -15.742 1 25.77 1 MET B CA 1
ATOM 1025 C C . MET B 1 1 ? -3.68 -27.359 -14.305 1 25.77 1 MET B C 1
ATOM 1027 O O . MET B 1 1 ? -4.723 -27.594 -13.695 1 25.77 1 MET B O 1
ATOM 1031 N N . ASN B 1 2 ? -2.666 -27.375 -13.383 1 27.11 2 ASN B N 1
ATOM 1032 C CA . ASN B 1 2 ? -2.621 -27.25 -11.93 1 27.11 2 ASN B CA 1
ATOM 1033 C C . ASN B 1 2 ? -3.068 -25.859 -11.477 1 27.11 2 ASN B C 1
ATOM 1035 O O . ASN B 1 2 ? -2.506 -24.844 -11.906 1 27.11 2 ASN B O 1
ATOM 1039 N N . GLU B 1 3 ? -4.312 -25.688 -11.344 1 28.69 3 GLU B N 1
ATOM 1040 C CA . GLU B 1 3 ? -5.012 -24.547 -10.758 1 28.69 3 GLU B CA 1
ATOM 1041 C C . GLU B 1 3 ? -4.348 -24.109 -9.453 1 28.69 3 GLU B C 1
ATOM 1043 O O . GLU B 1 3 ? -4.5 -24.766 -8.422 1 28.69 3 GLU B O 1
ATOM 1048 N N . GLU B 1 4 ? -3.18 -23.656 -9.531 1 30.58 4 GLU B N 1
ATOM 1049 C CA . GLU B 1 4 ? -2.59 -23.203 -8.281 1 30.58 4 GLU B CA 1
ATOM 1050 C C . GLU B 1 4 ? -3.451 -22.125 -7.625 1 30.58 4 GLU B C 1
ATOM 1052 O O . GLU B 1 4 ? -3.486 -20.984 -8.086 1 30.58 4 GLU B O 1
ATOM 1057 N N . ASN B 1 5 ? -4.605 -22.484 -7.18 1 31.89 5 ASN B N 1
ATOM 1058 C CA . ASN B 1 5 ? -5.398 -21.688 -6.254 1 31.89 5 ASN B CA 1
ATOM 1059 C C . ASN B 1 5 ? -4.523 -21.047 -5.18 1 31.89 5 ASN B C 1
ATOM 1061 O O . ASN B 1 5 ? -3.684 -21.703 -4.574 1 31.89 5 ASN B O 1
ATOM 1065 N N . LEU B 1 6 ? -4.082 -19.875 -5.355 1 37.31 6 LEU B N 1
ATOM 1066 C CA . LEU B 1 6 ? -3.482 -19.281 -4.164 1 37.31 6 LEU B CA 1
ATOM 1067 C C . LEU B 1 6 ? -4.176 -19.781 -2.9 1 37.31 6 LEU B C 1
ATOM 1069 O O . LEU B 1 6 ? -5.285 -19.344 -2.582 1 37.31 6 LEU B O 1
ATOM 1073 N N . GLN B 1 7 ? -4.152 -21.078 -2.775 1 31.2 7 GLN B N 1
ATOM 1074 C CA . GLN B 1 7 ? -4.727 -21.656 -1.565 1 31.2 7 GLN B CA 1
ATOM 1075 C C . GLN B 1 7 ? -4.434 -20.781 -0.347 1 31.2 7 GLN B C 1
ATOM 1077 O O . GLN B 1 7 ? -3.285 -20.391 -0.122 1 31.2 7 GLN B O 1
ATOM 1082 N N . PRO B 1 8 ? -5.527 -20.156 0.235 1 33.56 8 PRO B N 1
ATOM 1083 C CA . PRO B 1 8 ? -5.309 -19.438 1.494 1 33.56 8 PRO B CA 1
ATOM 1084 C C . PRO B 1 8 ? -4.199 -20.062 2.34 1 33.56 8 PRO B C 1
ATOM 1086 O O . PRO B 1 8 ? -3.592 -19.391 3.17 1 33.56 8 PRO B O 1
ATOM 1089 N N . ASP B 1 9 ? -3.996 -21.266 2.064 1 31.11 9 ASP B N 1
ATOM 1090 C CA . ASP B 1 9 ? -3.166 -22.094 2.93 1 31.11 9 ASP B CA 1
ATOM 1091 C C . ASP B 1 9 ? -1.684 -21.797 2.711 1 31.11 9 ASP B C 1
ATOM 1093 O O . ASP B 1 9 ? -0.859 -22.062 3.592 1 31.11 9 ASP B O 1
ATOM 1097 N N . ARG B 1 10 ? -1.227 -21.578 1.427 1 36.22 10 ARG B N 1
ATOM 1098 C CA . ARG B 1 10 ? 0.214 -21.375 1.286 1 36.22 10 ARG B CA 1
ATOM 1099 C C . ARG B 1 10 ? 0.638 -20.016 1.797 1 36.22 10 ARG B C 1
ATOM 1101 O O . ARG B 1 10 ? 1.804 -19.625 1.671 1 36.22 10 ARG B O 1
ATOM 1108 N N . LEU B 1 11 ? -0.358 -19.078 1.663 1 38.03 11 LEU B N 1
ATOM 1109 C CA . LEU B 1 11 ? 0.037 -17.922 2.475 1 38.03 11 LEU B CA 1
ATOM 1110 C C . LEU B 1 11 ? 0.53 -18.375 3.848 1 38.03 11 LEU B C 1
ATOM 1112 O O . LEU B 1 11 ? -0.274 -18.641 4.746 1 38.03 11 LEU B O 1
ATOM 1116 N N . ARG B 1 12 ? 1.59 -19.312 3.695 1 36.09 12 ARG B N 1
ATOM 1117 C CA . ARG B 1 12 ? 2.068 -19.641 5.035 1 36.09 12 ARG B CA 1
ATOM 1118 C C . ARG B 1 12 ? 1.851 -18.469 5.996 1 36.09 12 ARG B C 1
ATOM 1120 O O . ARG B 1 12 ? 2.178 -17.328 5.676 1 36.09 12 ARG B O 1
ATOM 1127 N N . ALA B 1 13 ? 0.989 -18.688 6.887 1 35.53 13 ALA B N 1
ATOM 1128 C CA . ALA B 1 13 ? 0.719 -17.75 7.969 1 35.53 13 ALA B CA 1
ATOM 1129 C C . ALA B 1 13 ? 2.01 -17.125 8.477 1 35.53 13 ALA B C 1
ATOM 1131 O O . ALA B 1 13 ? 2.824 -17.781 9.125 1 35.53 13 ALA B O 1
ATOM 1132 N N . ALA B 1 14 ? 2.75 -16.453 7.551 1 37.09 14 ALA B N 1
ATOM 1133 C CA . ALA B 1 14 ? 3.77 -15.797 8.367 1 37.09 14 ALA B CA 1
ATOM 1134 C C . ALA B 1 14 ? 3.221 -15.445 9.75 1 37.09 14 ALA B C 1
ATOM 1136 O O . ALA B 1 14 ? 2.016 -15.227 9.906 1 37.09 14 ALA B O 1
ATOM 1137 N N . PRO B 1 15 ? 3.936 -15.773 10.648 1 34.91 15 PRO 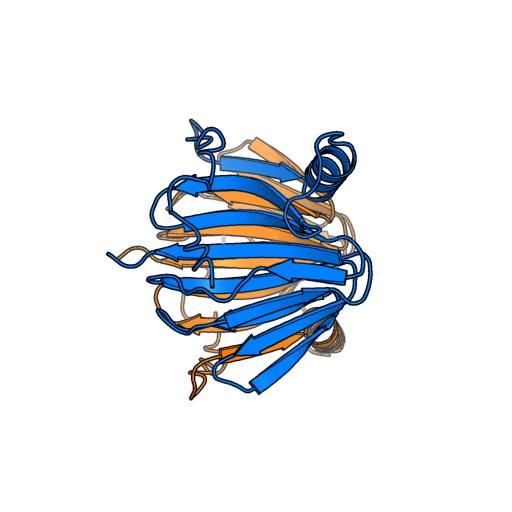B N 1
ATOM 1138 C CA . PRO B 1 15 ? 3.342 -15.344 11.922 1 34.91 15 PRO B CA 1
ATOM 1139 C C . PRO B 1 15 ? 2.613 -14.008 11.812 1 34.91 15 PRO B C 1
ATOM 1141 O O . PRO B 1 15 ? 3.135 -13.062 11.211 1 34.91 15 PRO B O 1
ATOM 1144 N N . VAL B 1 16 ? 1.192 -14.18 11.539 1 41.56 16 VAL B N 1
ATOM 1145 C CA . VAL B 1 16 ? 0.441 -12.977 11.875 1 41.56 16 VAL B CA 1
ATOM 1146 C C . VAL B 1 16 ? 1.21 -12.164 12.914 1 41.56 16 VAL B C 1
ATOM 1148 O O . VAL B 1 16 ? 1.41 -12.617 14.047 1 41.56 16 VAL B O 1
ATOM 1151 N N . GLU B 1 17 ? 2.172 -11.562 12.453 1 44.62 17 GLU B N 1
ATOM 1152 C CA . GLU B 1 17 ? 2.658 -10.727 13.547 1 44.62 17 GLU B CA 1
ATOM 1153 C C . GLU B 1 17 ? 1.51 -9.984 14.227 1 44.62 17 GLU B C 1
ATOM 1155 O O . GLU B 1 17 ? 0.969 -9.023 13.672 1 44.62 17 GLU B O 1
ATOM 1160 N N . ARG B 1 18 ? 0.5 -10.812 14.711 1 49.44 18 ARG B N 1
ATOM 1161 C CA . ARG B 1 18 ? -0.366 -10.094 15.641 1 49.44 18 ARG B CA 1
ATOM 1162 C C . ARG B 1 18 ? 0.438 -9.117 16.5 1 49.44 18 ARG B C 1
ATOM 1164 O O . ARG B 1 18 ? 1.156 -9.531 17.406 1 49.44 18 ARG B O 1
ATOM 1171 N N . PHE B 1 19 ? 0.825 -8.156 15.758 1 56.09 19 PHE B N 1
ATOM 1172 C CA . PHE B 1 19 ? 1.659 -7.293 16.594 1 56.09 19 PHE B CA 1
ATOM 1173 C C . PHE B 1 19 ? 0.896 -6.824 17.828 1 56.09 19 PHE B C 1
ATOM 1175 O O . PHE B 1 19 ? -0.271 -6.438 17.734 1 56.09 19 PHE B O 1
ATOM 1182 N N . ALA B 1 20 ? 1.407 -7.434 18.781 1 61.47 20 ALA B N 1
ATOM 1183 C CA . ALA B 1 20 ? 1.076 -6.902 20.094 1 61.47 20 ALA B CA 1
ATOM 1184 C C . ALA B 1 20 ? 1.444 -5.426 20.203 1 61.47 20 ALA B C 1
ATOM 1186 O O . ALA B 1 20 ? 2.49 -5.004 19.703 1 61.47 20 ALA B O 1
ATOM 1187 N N . GLY B 1 21 ? 0.429 -4.582 20.156 1 76.31 21 GLY B N 1
ATOM 1188 C CA . GLY B 1 21 ? 0.687 -3.162 20.344 1 76.31 21 GLY B CA 1
ATOM 1189 C C . GLY B 1 21 ? -0.158 -2.281 19.453 1 76.31 21 GLY B C 1
ATOM 1190 O O . GLY B 1 21 ? -1.086 -2.762 18.797 1 76.31 21 GLY B O 1
ATOM 1191 N N . GLN B 1 22 ? 0.201 -1.125 19.516 1 86.94 22 GLN B N 1
ATOM 1192 C CA . GLN B 1 22 ? -0.606 -0.109 18.844 1 86.94 22 GLN B CA 1
ATOM 1193 C C . GLN B 1 22 ? -0.146 0.104 17.406 1 86.94 22 GLN B C 1
ATOM 1195 O O . GLN B 1 22 ? -0.871 0.685 16.594 1 86.94 22 GLN B O 1
ATOM 1200 N N . SER B 1 23 ? 1.177 -0.451 17.094 1 91.62 23 SER B N 1
ATOM 1201 C CA . SER B 1 23 ? 1.765 -0.216 15.773 1 91.62 23 SER B CA 1
ATOM 1202 C C . SER B 1 23 ? 2.812 -1.271 15.445 1 91.62 23 SER B C 1
ATOM 1204 O O . SER B 1 23 ? 3.258 -2.012 16.328 1 91.62 23 SER B O 1
ATOM 1206 N N . HIS B 1 24 ? 3.121 -1.365 14.188 1 92.25 24 HIS B N 1
ATOM 1207 C CA . HIS B 1 24 ? 4.148 -2.262 13.672 1 92.25 24 HIS B CA 1
ATOM 1208 C C . HIS B 1 24 ? 4.859 -1.65 12.469 1 92.25 24 HIS B C 1
ATOM 1210 O O . HIS B 1 24 ? 4.227 -0.994 11.633 1 92.25 24 HIS B O 1
ATOM 1216 N N . VAL B 1 25 ? 6.23 -1.9 12.438 1 95.44 25 VAL B N 1
ATOM 1217 C CA . VAL B 1 25 ? 7.008 -1.396 11.312 1 95.44 25 VAL B CA 1
ATOM 1218 C C . VAL B 1 25 ? 7.641 -2.562 10.555 1 95.44 25 VAL B C 1
ATOM 1220 O O . VAL B 1 25 ? 8.164 -3.494 11.172 1 95.44 25 VAL B O 1
ATOM 1223 N N . PHE B 1 26 ? 7.578 -2.473 9.281 1 94.56 26 PHE B N 1
ATOM 1224 C CA . PHE B 1 26 ? 8.414 -3.371 8.5 1 94.56 26 PHE B CA 1
ATOM 1225 C C . PHE B 1 26 ? 9.156 -2.605 7.41 1 94.56 26 PHE B C 1
ATOM 1227 O O . PHE B 1 26 ? 8.734 -1.521 7.004 1 94.56 26 PHE B O 1
ATOM 1234 N N . ASN B 1 27 ? 10.305 -3.195 7.051 1 97.94 27 ASN B N 1
ATOM 1235 C CA . ASN B 1 27 ? 11.188 -2.617 6.043 1 97.94 27 ASN B CA 1
ATOM 1236 C C . ASN B 1 27 ? 11.18 -3.434 4.754 1 97.94 27 ASN B C 1
ATOM 1238 O O . ASN B 1 27 ? 11.766 -4.52 4.699 1 97.94 27 ASN B O 1
ATOM 1242 N N . LEU B 1 28 ? 10.625 -2.863 3.705 1 98.56 28 LEU B N 1
ATOM 1243 C CA . LEU B 1 28 ? 10.477 -3.592 2.449 1 98.56 28 LEU B CA 1
ATOM 1244 C C . LEU B 1 28 ? 11.836 -3.924 1.849 1 98.56 28 LEU B C 1
ATOM 1246 O O . LEU B 1 28 ? 12.016 -4.992 1.26 1 98.56 28 LEU B O 1
ATOM 1250 N N . ASN B 1 29 ? 12.727 -3.023 1.986 1 98 29 ASN B N 1
ATOM 1251 C CA . ASN B 1 29 ? 14.047 -3.229 1.414 1 98 29 ASN B CA 1
ATOM 1252 C C . ASN B 1 29 ? 14.766 -4.41 2.064 1 98 29 ASN B C 1
ATOM 1254 O O . ASN B 1 29 ? 15.32 -5.262 1.369 1 98 29 ASN B O 1
ATOM 1258 N N . GLU B 1 30 ? 14.664 -4.418 3.373 1 97.75 30 GLU B N 1
ATOM 1259 C CA . GLU B 1 30 ? 15.289 -5.52 4.098 1 97.75 30 GLU B CA 1
ATOM 1260 C C . GLU B 1 30 ? 14.57 -6.84 3.812 1 97.75 30 GLU B C 1
ATOM 1262 O O . GLU B 1 30 ? 15.211 -7.875 3.627 1 97.75 30 GLU B O 1
ATOM 1267 N N . ALA B 1 31 ? 13.289 -6.789 3.807 1 97.75 31 ALA B N 1
ATOM 1268 C CA . ALA B 1 31 ? 12.5 -7.984 3.529 1 97.75 31 ALA B CA 1
ATOM 1269 C C . ALA B 1 31 ? 12.805 -8.531 2.139 1 97.75 31 ALA B C 1
ATOM 1271 O O . ALA B 1 31 ? 12.914 -9.742 1.955 1 97.75 31 ALA B O 1
ATOM 1272 N N . LEU B 1 32 ? 12.953 -7.664 1.157 1 97.75 32 LEU B N 1
ATOM 1273 C CA . LEU B 1 32 ? 13.227 -8.07 -0.217 1 97.75 32 LEU B CA 1
ATOM 1274 C C . LEU B 1 32 ? 14.602 -8.719 -0.325 1 97.75 32 LEU B C 1
ATOM 1276 O O . LEU B 1 32 ? 14.766 -9.719 -1.033 1 97.75 32 LEU B O 1
ATOM 1280 N N . GLN B 1 33 ? 15.57 -8.156 0.373 1 96.88 33 GLN B N 1
ATOM 1281 C CA . GLN B 1 33 ? 16.906 -8.734 0.379 1 96.88 33 GLN B CA 1
ATOM 1282 C C . GLN B 1 33 ? 16.891 -10.148 0.967 1 96.88 33 GLN B C 1
ATOM 1284 O O . GLN B 1 33 ? 17.516 -11.055 0.427 1 96.88 33 GLN B O 1
ATOM 1289 N N . LYS B 1 34 ? 16.156 -10.297 2.008 1 95.81 34 LYS B N 1
ATOM 1290 C CA . LYS B 1 34 ? 16.047 -11.609 2.637 1 95.81 34 LYS B CA 1
ATOM 1291 C C . LYS B 1 34 ? 15.367 -12.609 1.702 1 95.81 34 LYS B C 1
ATOM 1293 O O . LYS B 1 34 ? 15.812 -13.75 1.575 1 95.81 34 LYS B O 1
ATOM 1298 N N . LEU B 1 35 ? 14.352 -12.156 1.101 1 94.38 35 LEU B N 1
ATOM 1299 C CA . LEU B 1 35 ? 13.586 -13 0.186 1 94.38 35 LEU B CA 1
ATOM 1300 C C . LEU B 1 35 ? 14.453 -13.469 -0.977 1 94.38 35 LEU B C 1
ATOM 1302 O O . LEU B 1 35 ? 14.422 -14.641 -1.349 1 94.38 35 LEU B O 1
ATOM 1306 N N . ARG B 1 36 ? 15.25 -12.609 -1.541 1 94.12 36 ARG B N 1
ATOM 1307 C CA . ARG B 1 36 ? 16.078 -12.922 -2.697 1 94.12 36 ARG B CA 1
ATOM 1308 C C . ARG B 1 36 ? 17.25 -13.812 -2.303 1 94.12 36 ARG B C 1
ATOM 1310 O O . ARG B 1 36 ? 17.812 -14.523 -3.145 1 94.12 36 ARG B O 1
ATOM 1317 N N . ALA B 1 37 ? 17.641 -13.797 -1.049 1 93.19 37 ALA B N 1
ATOM 1318 C CA . ALA B 1 37 ? 18.781 -14.562 -0.565 1 93.19 37 ALA B CA 1
ATOM 1319 C C . ALA B 1 37 ? 18.391 -16 -0.257 1 93.19 37 ALA B C 1
ATOM 1321 O O . ALA B 1 37 ? 19.25 -16.859 -0.028 1 93.19 37 ALA B O 1
ATOM 1322 N N . GLU B 1 38 ? 17.078 -16.156 -0.196 1 89.31 38 GLU B N 1
ATOM 1323 C CA . GLU B 1 38 ? 16.641 -17.531 0.069 1 89.31 38 GLU B CA 1
ATOM 1324 C C . GLU B 1 38 ? 17.188 -18.5 -0.986 1 89.31 38 GLU B C 1
ATOM 1326 O O . GLU B 1 38 ? 17.234 -18.156 -2.172 1 89.31 38 GLU B O 1
ATOM 1331 N N . THR B 1 39 ? 17.609 -19.625 -0.592 1 81.12 39 THR B N 1
ATOM 1332 C CA . THR B 1 39 ? 18.328 -20.547 -1.464 1 81.12 39 THR B CA 1
ATOM 1333 C C . THR B 1 39 ? 17.375 -21.594 -2.027 1 81.12 39 THR B C 1
ATOM 1335 O O . THR B 1 39 ? 17.719 -22.297 -2.982 1 81.12 39 THR B O 1
ATOM 1338 N N . HIS B 1 40 ? 16.25 -21.688 -1.479 1 76.5 40 HIS B N 1
ATOM 1339 C CA . HIS B 1 40 ? 15.336 -22.688 -2.029 1 76.5 40 HIS B CA 1
ATOM 1340 C C . HIS B 1 40 ? 14.812 -22.25 -3.398 1 76.5 40 HIS B C 1
ATOM 1342 O O . HIS B 1 40 ? 14.859 -21.078 -3.742 1 76.5 40 HIS B O 1
ATOM 1348 N N . ALA B 1 41 ? 14.555 -23.219 -4.18 1 75.56 41 ALA B N 1
ATOM 1349 C CA . ALA B 1 41 ? 14.117 -22.938 -5.543 1 75.56 41 ALA B CA 1
ATOM 1350 C C . ALA B 1 41 ? 12.836 -22.094 -5.547 1 75.56 41 ALA B C 1
ATOM 1352 O O . ALA B 1 41 ? 11.93 -22.328 -4.746 1 75.56 41 ALA B O 1
ATOM 1353 N N . ALA B 1 42 ? 12.992 -21.109 -6.352 1 74.62 42 ALA B N 1
ATOM 1354 C CA . ALA B 1 42 ? 11.781 -20.328 -6.578 1 74.62 42 ALA B CA 1
ATOM 1355 C C . ALA B 1 42 ? 10.695 -21.172 -7.238 1 74.62 42 ALA B C 1
ATOM 1357 O O . ALA B 1 42 ? 10.992 -22.078 -8.023 1 74.62 42 ALA B O 1
ATOM 1358 N N . ARG B 1 43 ? 9.477 -21 -6.785 1 80.88 43 ARG B N 1
ATOM 1359 C CA . ARG B 1 43 ? 8.344 -21.625 -7.461 1 80.88 43 ARG B CA 1
ATOM 1360 C C . ARG B 1 43 ? 7.883 -20.797 -8.648 1 80.88 43 ARG B C 1
ATOM 1362 O O . ARG B 1 43 ? 7.402 -19.672 -8.477 1 80.88 43 ARG B O 1
ATOM 1369 N N . ASP B 1 44 ? 8.016 -21.312 -9.875 1 92.44 44 ASP B N 1
ATOM 1370 C CA . ASP B 1 44 ? 7.613 -20.625 -11.094 1 92.44 44 ASP B CA 1
ATOM 1371 C C . ASP B 1 44 ? 8.328 -19.281 -11.227 1 92.44 44 ASP B C 1
ATOM 1373 O O . ASP B 1 44 ? 7.754 -18.312 -11.742 1 92.44 44 ASP B O 1
ATOM 1377 N N . GLY B 1 45 ? 9.516 -19.125 -10.594 1 95.19 45 GLY B N 1
ATOM 1378 C CA . GLY B 1 45 ? 10.352 -17.938 -10.742 1 95.19 45 GLY B CA 1
ATOM 1379 C C . GLY B 1 45 ? 9.969 -16.812 -9.805 1 95.19 45 GLY B C 1
ATOM 1380 O O . GLY B 1 45 ? 10.242 -15.648 -10.078 1 95.19 45 GLY B O 1
ATOM 1381 N N . HIS B 1 46 ? 9.211 -17.219 -8.766 1 96.25 46 HIS B N 1
ATOM 1382 C CA . HIS B 1 46 ? 8.898 -16.172 -7.797 1 96.25 46 HIS B CA 1
ATOM 1383 C C . HIS B 1 46 ? 9.031 -16.703 -6.367 1 96.25 46 HIS B C 1
ATOM 1385 O O . HIS B 1 46 ? 9.023 -17.906 -6.145 1 96.25 46 HIS B O 1
ATOM 1391 N N . ARG B 1 47 ? 9.305 -15.758 -5.504 1 95.88 47 ARG B N 1
ATOM 1392 C CA . ARG B 1 47 ? 9.281 -15.961 -4.059 1 95.88 47 ARG B CA 1
ATOM 1393 C C . ARG B 1 47 ? 8.336 -14.969 -3.383 1 95.88 47 ARG B C 1
ATOM 1395 O O . ARG B 1 47 ? 8.062 -13.898 -3.93 1 95.88 47 ARG B O 1
ATOM 1402 N N . GLN B 1 48 ? 7.863 -15.453 -2.18 1 96.12 48 GLN B N 1
ATOM 1403 C CA . GLN B 1 48 ? 6.949 -14.547 -1.491 1 96.12 48 GLN B CA 1
ATOM 1404 C C . GLN B 1 48 ? 7.109 -14.648 0.023 1 96.12 48 GLN B C 1
ATOM 1406 O O . GLN B 1 48 ? 7.648 -15.633 0.53 1 96.12 48 GLN B O 1
ATOM 1411 N N . MET B 1 49 ? 6.664 -13.578 0.653 1 94.81 49 MET B N 1
ATOM 1412 C CA . MET B 1 49 ? 6.664 -13.461 2.109 1 94.81 49 MET B CA 1
ATOM 1413 C C . MET B 1 49 ? 5.461 -12.664 2.594 1 94.81 49 MET B C 1
ATOM 1415 O O . MET B 1 49 ? 5.203 -11.562 2.102 1 94.81 49 MET B O 1
ATOM 1419 N N . THR B 1 50 ? 4.711 -13.312 3.576 1 96 50 THR B N 1
ATOM 1420 C CA . THR B 1 50 ? 3.656 -12.531 4.211 1 96 50 THR B CA 1
ATOM 1421 C C . THR B 1 50 ? 4.242 -11.547 5.227 1 96 50 THR B C 1
ATOM 1423 O O . THR B 1 50 ? 4.926 -11.961 6.168 1 96 50 THR B O 1
ATOM 1426 N N . LEU B 1 51 ? 3.959 -10.289 5.055 1 95.5 51 LEU B N 1
ATOM 1427 C CA . LEU B 1 51 ? 4.504 -9.258 5.93 1 95.5 51 LEU B CA 1
ATOM 1428 C C . LEU B 1 51 ? 3.529 -8.93 7.055 1 95.5 51 LEU B C 1
ATOM 1430 O O . LEU B 1 51 ? 3.945 -8.539 8.148 1 95.5 51 LEU B O 1
ATOM 1434 N N . PHE B 1 52 ? 2.256 -8.992 6.68 1 93.06 52 PHE B N 1
ATOM 1435 C CA . PHE B 1 52 ? 1.208 -8.578 7.605 1 93.06 52 PHE B CA 1
ATOM 1436 C C . PHE B 1 52 ? -0.085 -9.344 7.336 1 93.06 52 PHE B C 1
ATOM 1438 O O . PHE B 1 52 ? -0.467 -9.531 6.18 1 93.06 52 PHE B O 1
ATOM 1445 N N . HIS B 1 53 ? -0.688 -9.734 8.469 1 92.81 53 HIS B N 1
ATOM 1446 C CA . HIS B 1 53 ? -2.002 -10.359 8.383 1 92.81 53 HIS B CA 1
ATOM 1447 C C . HIS B 1 53 ? -2.855 -10.023 9.602 1 92.81 53 HIS B C 1
ATOM 1449 O O . HIS B 1 53 ? -2.562 -10.469 10.711 1 92.81 53 HIS B O 1
ATOM 1455 N N . ARG B 1 54 ? -3.801 -9.297 9.32 1 86.56 54 ARG B N 1
ATOM 1456 C CA . ARG B 1 54 ? -4.891 -9.016 10.25 1 86.56 54 ARG B CA 1
ATOM 1457 C C . ARG B 1 54 ? -6.184 -8.719 9.5 1 86.56 54 ARG B C 1
ATOM 1459 O O . ARG B 1 54 ? -6.277 -7.723 8.781 1 86.56 54 ARG B O 1
ATOM 1466 N N . ALA B 1 55 ? -7.113 -9.57 9.812 1 83.75 55 ALA B N 1
ATOM 1467 C CA . ALA B 1 55 ? -8.367 -9.398 9.078 1 83.75 55 ALA B CA 1
ATOM 1468 C C . ALA B 1 55 ? -8.875 -7.961 9.195 1 83.75 55 ALA B C 1
ATOM 1470 O O . ALA B 1 55 ? -8.844 -7.371 10.273 1 83.75 55 ALA B O 1
ATOM 1471 N N . PRO B 1 56 ? -9.227 -7.426 8.031 1 87.19 56 PRO B N 1
ATOM 1472 C CA . PRO B 1 56 ? -9.422 -8.039 6.715 1 87.19 56 PRO B CA 1
ATOM 1473 C C . PRO B 1 56 ? -8.227 -7.832 5.789 1 87.19 56 PRO B C 1
ATOM 1475 O O . PRO B 1 56 ? -8.336 -8.039 4.578 1 87.19 56 PRO B O 1
ATOM 1478 N N . VAL B 1 57 ? -7.09 -7.441 6.391 1 93.06 57 VAL B N 1
ATOM 1479 C CA . VAL B 1 57 ? -6 -6.996 5.531 1 93.06 57 VAL B CA 1
ATOM 1480 C C . VAL B 1 57 ? -4.863 -8.016 5.562 1 93.06 57 VAL B C 1
ATOM 1482 O O . VAL B 1 57 ? -4.469 -8.477 6.637 1 93.06 57 VAL B O 1
ATOM 1485 N N . THR B 1 58 ? -4.395 -8.383 4.445 1 94.75 58 THR B N 1
ATOM 1486 C CA . THR B 1 58 ? -3.176 -9.172 4.281 1 94.75 58 THR B CA 1
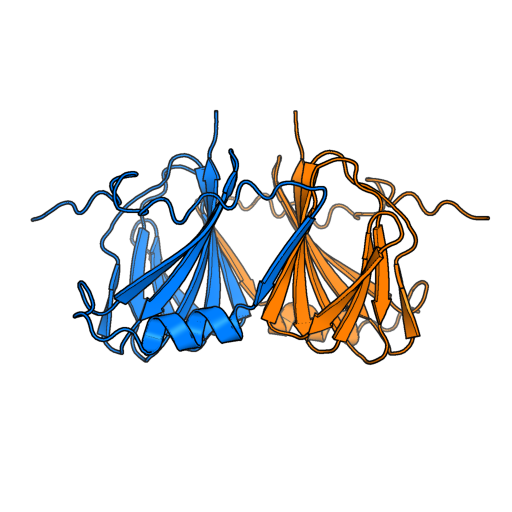ATOM 1487 C C . THR B 1 58 ? -2.205 -8.469 3.332 1 94.75 58 THR B C 1
ATOM 1489 O O . THR B 1 58 ? -2.607 -7.98 2.277 1 94.75 58 THR B O 1
ATOM 1492 N N . LYS B 1 59 ? -0.917 -8.359 3.664 1 97.06 59 LYS B N 1
ATOM 1493 C CA . LYS B 1 59 ? 0.14 -7.828 2.809 1 97.06 59 LYS B CA 1
ATOM 1494 C C . LYS B 1 59 ? 1.206 -8.883 2.531 1 97.06 59 LYS B C 1
ATOM 1496 O O . LYS B 1 59 ? 1.757 -9.477 3.461 1 97.06 59 LYS B O 1
ATOM 1501 N N . VAL B 1 60 ? 1.496 -9.07 1.279 1 97.56 60 VAL B N 1
ATOM 1502 C CA . VAL B 1 60 ? 2.451 -10.086 0.851 1 97.56 60 VAL B CA 1
ATOM 1503 C C . VAL B 1 60 ? 3.494 -9.461 -0.071 1 97.56 60 VAL B C 1
ATOM 1505 O O . VAL B 1 60 ? 3.15 -8.727 -1.003 1 97.56 60 VAL B O 1
ATOM 1508 N N . LEU B 1 61 ? 4.723 -9.734 0.203 1 98.19 61 LEU B N 1
ATOM 1509 C CA . LEU B 1 61 ? 5.828 -9.289 -0.644 1 98.19 61 LEU B CA 1
ATOM 1510 C C . LEU B 1 61 ? 6.215 -10.383 -1.64 1 98.19 61 LEU B C 1
ATOM 1512 O O . LEU B 1 61 ? 6.363 -11.547 -1.265 1 98.19 61 LEU B O 1
ATOM 1516 N N . PHE B 1 62 ? 6.332 -10.008 -2.885 1 98.19 62 PHE B N 1
ATOM 1517 C CA . PHE B 1 62 ? 6.766 -10.938 -3.924 1 98.19 62 PHE B CA 1
ATOM 1518 C C . PHE B 1 62 ? 8.078 -10.469 -4.547 1 98.19 62 PHE B C 1
ATOM 1520 O O . PHE B 1 62 ? 8.266 -9.273 -4.801 1 98.19 62 PHE B O 1
ATOM 1527 N N . ALA B 1 63 ? 8.938 -11.367 -4.852 1 98.12 63 ALA B N 1
ATOM 1528 C CA . ALA B 1 63 ? 10.102 -11.18 -5.719 1 98.12 63 ALA B CA 1
ATOM 1529 C C . ALA B 1 63 ? 10.039 -12.117 -6.922 1 98.12 63 ALA B C 1
ATOM 1531 O O . ALA B 1 63 ? 9.766 -13.312 -6.777 1 98.12 63 ALA B O 1
ATOM 1532 N N . PHE B 1 64 ? 10.273 -11.555 -8.07 1 97.75 64 PHE B N 1
ATOM 1533 C CA . PHE B 1 64 ? 10.258 -12.32 -9.312 1 97.75 64 PHE B CA 1
ATOM 1534 C C . PHE B 1 64 ? 11.633 -12.328 -9.961 1 97.75 64 PHE B C 1
ATOM 1536 O O . PHE B 1 64 ? 12.273 -11.281 -10.094 1 97.75 64 PHE B O 1
ATOM 1543 N N . ASP B 1 65 ? 12 -13.453 -10.414 1 96.38 65 ASP B N 1
ATOM 1544 C CA . ASP B 1 65 ? 13.07 -13.516 -11.406 1 96.38 65 ASP B CA 1
ATOM 1545 C C . ASP B 1 65 ? 12.555 -13.148 -12.797 1 96.38 65 ASP B C 1
ATOM 1547 O O . ASP B 1 65 ? 11.352 -13.227 -13.055 1 96.38 65 ASP B O 1
ATOM 1551 N N . ALA B 1 66 ? 13.492 -12.727 -13.633 1 97.25 66 ALA B N 1
ATOM 1552 C CA . ALA B 1 66 ? 13.086 -12.547 -15.023 1 97.25 66 ALA B CA 1
ATOM 1553 C C . ALA B 1 66 ? 12.406 -13.805 -15.555 1 97.25 66 ALA B C 1
ATOM 1555 O O . ALA B 1 66 ? 12.93 -14.914 -15.406 1 97.25 66 ALA B O 1
ATOM 1556 N N . GLY B 1 67 ? 11.234 -13.617 -16.062 1 97 67 GLY B N 1
ATOM 1557 C CA . GLY B 1 67 ? 10.469 -14.734 -16.594 1 97 67 GLY B CA 1
ATOM 1558 C C . GLY B 1 67 ? 9.523 -15.344 -15.57 1 97 67 GLY B C 1
ATOM 1559 O O . GLY B 1 67 ? 8.703 -16.203 -15.906 1 97 67 GLY B O 1
ATOM 1560 N N . GLY B 1 68 ? 9.625 -14.914 -14.305 1 97.69 68 GLY B N 1
ATOM 1561 C CA . GLY B 1 68 ? 8.758 -15.438 -13.258 1 97.69 68 GLY B CA 1
ATOM 1562 C C . GLY B 1 68 ? 7.293 -15.109 -13.484 1 97.69 68 GLY B C 1
ATOM 1563 O O . GLY B 1 68 ? 6.965 -14.102 -14.117 1 97.69 68 GLY B O 1
ATOM 1564 N N . THR B 1 69 ? 6.441 -16.016 -12.906 1 97.75 69 THR B N 1
ATOM 1565 C CA . THR B 1 69 ? 5.012 -15.859 -13.133 1 97.75 69 THR B CA 1
ATOM 1566 C C . THR B 1 69 ? 4.223 -16.203 -11.875 1 97.75 69 THR B C 1
ATOM 1568 O O . THR B 1 69 ? 4.715 -16.922 -11 1 97.75 69 THR B O 1
ATOM 1571 N N . LEU B 1 70 ? 3.141 -15.594 -11.758 1 97.19 70 LEU B N 1
ATOM 1572 C CA . LEU B 1 70 ? 2.07 -16 -10.852 1 97.19 70 LEU B CA 1
ATOM 1573 C C . LEU B 1 70 ? 0.824 -16.406 -11.633 1 97.19 70 LEU B C 1
ATOM 1575 O O . LEU B 1 70 ? 0.263 -15.602 -12.383 1 97.19 70 LEU B O 1
ATOM 1579 N N . ALA B 1 71 ? 0.425 -17.578 -11.438 1 96.12 71 ALA B N 1
ATOM 1580 C CA . ALA B 1 71 ? -0.66 -18.156 -12.227 1 96.12 71 ALA B CA 1
ATOM 1581 C C . ALA B 1 71 ? -1.978 -17.438 -11.961 1 96.12 71 ALA B C 1
ATOM 1583 O O . ALA B 1 71 ? -2.119 -16.734 -10.945 1 96.12 71 ALA B O 1
ATOM 1584 N N . LYS B 1 72 ? -2.908 -17.625 -12.859 1 96.62 72 LYS B N 1
ATOM 1585 C CA . LYS B 1 72 ? -4.215 -16.984 -12.773 1 96.62 72 LYS B CA 1
ATOM 1586 C C . LYS B 1 72 ? -4.938 -17.359 -11.484 1 96.62 72 LYS B C 1
ATOM 1588 O O . LYS B 1 72 ? -5.008 -18.547 -11.133 1 96.62 72 LYS B O 1
ATOM 1593 N N . HIS B 1 73 ? -5.438 -16.328 -10.797 1 95.69 73 HIS B N 1
ATOM 1594 C CA . HIS B 1 73 ? -6.191 -16.5 -9.555 1 95.69 73 HIS B CA 1
ATOM 1595 C C . HIS B 1 73 ? -7.031 -15.273 -9.234 1 95.69 73 HIS B C 1
ATOM 1597 O O . HIS B 1 73 ? -7.004 -14.289 -9.977 1 95.69 73 HIS B O 1
ATOM 1603 N N . SER B 1 74 ? -7.875 -15.383 -8.25 1 94.69 74 SER B N 1
ATOM 1604 C CA . SER B 1 74 ? -8.664 -14.266 -7.75 1 94.69 74 SER B CA 1
ATOM 1605 C C . SER B 1 74 ? -8.742 -14.281 -6.227 1 94.69 74 SER B C 1
ATOM 1607 O O . SER B 1 74 ? -8.359 -15.266 -5.59 1 94.69 74 SER B O 1
ATOM 1609 N N . ALA B 1 75 ? -9.062 -13.141 -5.68 1 93.25 75 ALA B N 1
ATOM 1610 C CA . 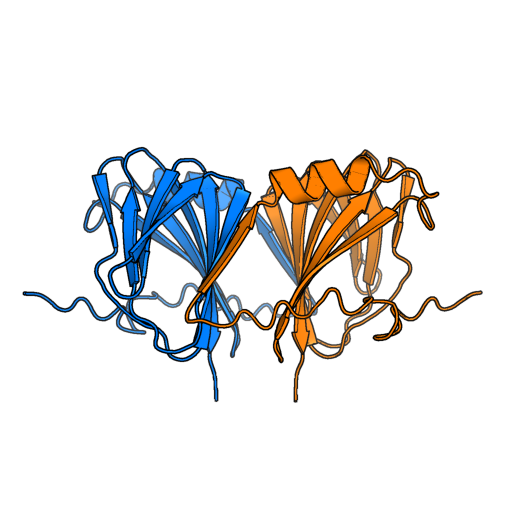ALA B 1 75 ? -9.258 -13.039 -4.238 1 93.25 75 ALA B CA 1
ATOM 1611 C C . ALA B 1 75 ? -10.625 -12.438 -3.908 1 93.25 75 ALA B C 1
ATOM 1613 O O . ALA B 1 75 ? -11.109 -11.562 -4.633 1 93.25 75 ALA B O 1
ATOM 1614 N N . HIS B 1 76 ? -11.172 -12.938 -2.781 1 92.12 76 HIS B N 1
ATOM 1615 C CA . HIS B 1 76 ? -12.453 -12.422 -2.336 1 92.12 76 HIS B CA 1
ATOM 1616 C C . HIS B 1 76 ? -12.289 -11.094 -1.61 1 92.12 76 HIS B C 1
ATOM 1618 O O . HIS B 1 76 ? -12.562 -10.992 -0.411 1 92.12 76 HIS B O 1
ATOM 1624 N N . GLY B 1 77 ? -11.875 -10.047 -2.244 1 92.69 77 GLY B N 1
ATOM 1625 C CA . GLY B 1 77 ? -11.672 -8.711 -1.708 1 92.69 77 GLY B CA 1
ATOM 1626 C C . GLY B 1 77 ? -10.945 -7.785 -2.67 1 92.69 77 GLY B C 1
ATOM 1627 O O . GLY B 1 77 ? -10.555 -8.203 -3.762 1 92.69 77 GLY B O 1
ATOM 1628 N N . LEU B 1 78 ? -10.898 -6.578 -2.285 1 94.31 78 LEU B N 1
ATOM 1629 C CA . LEU B 1 78 ? -10.141 -5.605 -3.059 1 94.31 78 LEU B CA 1
ATOM 1630 C C . LEU B 1 78 ? -8.656 -5.961 -3.074 1 94.31 78 LEU B C 1
ATOM 1632 O O . LEU B 1 78 ? -8.086 -6.316 -2.041 1 94.31 78 LEU B O 1
ATOM 1636 N N . VAL B 1 79 ? -8.062 -5.949 -4.207 1 96.31 79 VAL B N 1
ATOM 1637 C CA . VAL B 1 79 ? -6.652 -6.297 -4.367 1 96.31 79 VAL B CA 1
ATOM 1638 C C . VAL B 1 79 ? -5.871 -5.074 -4.848 1 96.31 79 VAL B C 1
ATOM 1640 O O . VAL B 1 79 ? -6.316 -4.355 -5.742 1 96.31 79 VAL B O 1
ATOM 1643 N N . THR B 1 80 ? -4.762 -4.848 -4.273 1 97.81 80 THR B N 1
ATOM 1644 C CA . THR B 1 80 ? -3.836 -3.811 -4.715 1 97.81 80 THR B CA 1
ATOM 1645 C C . THR B 1 80 ? -2.469 -4.406 -5.043 1 97.81 80 THR B C 1
ATOM 1647 O O . THR B 1 80 ? -1.883 -5.117 -4.223 1 97.81 80 THR B O 1
ATOM 1650 N N . ILE B 1 81 ? -1.993 -4.137 -6.215 1 98.62 81 ILE B N 1
ATOM 1651 C CA . ILE B 1 81 ? -0.652 -4.516 -6.648 1 98.62 81 ILE B CA 1
ATOM 1652 C C . ILE B 1 81 ? 0.215 -3.266 -6.793 1 98.62 81 ILE B C 1
ATOM 1654 O O . ILE B 1 81 ? -0.054 -2.408 -7.637 1 98.62 81 ILE B O 1
ATOM 1658 N N . HIS B 1 82 ? 1.198 -3.156 -5.996 1 98.81 82 HIS B N 1
ATOM 1659 C CA . HIS B 1 82 ? 2.166 -2.066 -6.051 1 98.81 82 HIS B CA 1
ATOM 1660 C C . HIS B 1 82 ? 3.523 -2.561 -6.539 1 98.81 82 HIS B C 1
ATOM 1662 O O . HIS B 1 82 ? 4.207 -3.311 -5.836 1 98.81 82 HIS B O 1
ATOM 1668 N N . VAL B 1 83 ? 3.904 -2.137 -7.711 1 98.94 83 VAL B N 1
ATOM 1669 C CA . VAL B 1 83 ? 5.207 -2.543 -8.227 1 98.94 83 VAL B CA 1
ATOM 1670 C C . VAL B 1 83 ? 6.309 -1.734 -7.535 1 98.94 83 VAL B C 1
ATOM 1672 O O . VAL B 1 83 ? 6.34 -0.505 -7.641 1 98.94 83 VAL B O 1
ATOM 1675 N N . LEU B 1 84 ? 7.141 -2.426 -6.895 1 98.69 84 LEU B N 1
ATOM 1676 C CA . LEU B 1 84 ? 8.195 -1.774 -6.129 1 98.69 84 LEU B CA 1
ATOM 1677 C C . LEU B 1 84 ? 9.469 -1.636 -6.961 1 98.69 84 LEU B C 1
ATOM 1679 O O . LEU B 1 84 ? 10.164 -0.624 -6.875 1 98.69 84 LEU B O 1
ATOM 1683 N N . GLU B 1 85 ? 9.797 -2.662 -7.68 1 98.69 85 GLU B N 1
ATOM 1684 C CA . GLU B 1 85 ? 10.961 -2.73 -8.555 1 98.69 85 GLU B CA 1
ATOM 1685 C C . GLU B 1 85 ? 10.625 -3.447 -9.859 1 98.69 85 GLU B C 1
ATOM 1687 O O . GLU B 1 85 ? 9.82 -4.383 -9.875 1 98.69 85 GLU B O 1
ATOM 1692 N N . GLY B 1 86 ? 11.25 -3 -10.93 1 98.62 86 GLY B N 1
ATOM 1693 C CA . GLY B 1 86 ? 11.156 -3.707 -12.195 1 98.62 86 GLY B CA 1
ATOM 1694 C C . GLY B 1 86 ? 9.875 -3.404 -12.953 1 98.62 86 GLY B C 1
ATOM 1695 O O . GLY B 1 86 ? 9.398 -2.27 -12.945 1 98.62 86 GLY B O 1
ATOM 1696 N N . GLN B 1 87 ? 9.484 -4.387 -13.758 1 98.69 87 GLN B N 1
ATOM 1697 C CA . GLN B 1 87 ? 8.328 -4.277 -14.641 1 98.69 87 GLN B CA 1
ATOM 1698 C C . GLN B 1 87 ? 7.52 -5.57 -14.648 1 98.69 87 GLN B C 1
ATOM 1700 O O . GLN B 1 87 ? 8.078 -6.66 -14.773 1 98.69 87 GLN B O 1
ATOM 1705 N N . LEU B 1 88 ? 6.211 -5.387 -14.547 1 98.75 88 LEU B N 1
ATOM 1706 C CA . LEU B 1 88 ? 5.312 -6.539 -14.516 1 98.75 88 LEU B CA 1
ATOM 1707 C C . LEU B 1 88 ? 4.219 -6.402 -15.57 1 98.75 88 LEU B C 1
ATOM 1709 O O . LEU B 1 88 ? 3.756 -5.293 -15.852 1 98.75 88 LEU B O 1
ATOM 1713 N N . GLN B 1 89 ? 3.895 -7.465 -16.141 1 98.69 89 GLN B N 1
ATOM 1714 C CA . GLN B 1 89 ? 2.66 -7.57 -16.906 1 98.69 89 GLN B CA 1
ATOM 1715 C C . GLN B 1 89 ? 1.571 -8.281 -16.109 1 98.69 89 GLN B C 1
ATOM 1717 O O . GLN B 1 89 ? 1.773 -9.398 -15.625 1 98.69 89 GLN B O 1
ATOM 1722 N N . VAL B 1 90 ? 0.433 -7.609 -15.953 1 98.5 90 VAL B N 1
ATOM 1723 C CA . VAL B 1 90 ? -0.705 -8.211 -15.266 1 98.5 90 VAL B CA 1
ATOM 1724 C C . VAL B 1 90 ? -1.89 -8.32 -16.219 1 98.5 90 VAL B C 1
ATOM 1726 O O . VAL B 1 90 ? -2.342 -7.32 -16.781 1 98.5 90 VAL B O 1
ATOM 1729 N N . GLN B 1 91 ? -2.34 -9.492 -16.359 1 97.69 91 GLN B N 1
ATOM 1730 C CA . GLN B 1 91 ? -3.518 -9.703 -17.203 1 97.69 91 GLN B CA 1
ATOM 1731 C C . GLN B 1 91 ? -4.793 -9.703 -16.359 1 97.69 91 GLN B C 1
ATOM 1733 O O . GLN B 1 91 ? -4.914 -10.469 -15.398 1 97.69 91 GLN B O 1
ATOM 1738 N N . VAL B 1 92 ? -5.652 -8.773 -16.719 1 95.81 92 VAL B N 1
ATOM 1739 C CA . VAL B 1 92 ? -6.93 -8.625 -16.031 1 95.81 92 VAL B CA 1
ATOM 1740 C C . VAL B 1 92 ? -8.078 -8.812 -17.016 1 95.81 92 VAL B C 1
ATOM 1742 O O . VAL B 1 92 ? -8.258 -7.996 -17.922 1 95.81 92 VAL B O 1
ATOM 1745 N N . ASP B 1 93 ? -8.836 -9.914 -16.781 1 86.56 93 ASP B N 1
ATOM 1746 C CA . ASP B 1 93 ? -9.984 -10.188 -17.641 1 86.56 93 ASP B CA 1
ATOM 1747 C C . ASP B 1 93 ? -9.594 -10.109 -19.125 1 86.56 93 ASP B C 1
ATOM 1749 O O . ASP B 1 93 ? -10.25 -9.43 -19.906 1 86.56 93 ASP B O 1
ATOM 1753 N N . GLY B 1 94 ? -8.484 -10.578 -19.438 1 87.31 94 GLY B N 1
ATOM 1754 C CA . GLY B 1 94 ? -8.047 -10.672 -20.828 1 87.31 94 GLY B CA 1
ATOM 1755 C C . GLY B 1 94 ? -7.273 -9.453 -21.297 1 87.31 94 GLY B C 1
ATOM 1756 O O . GLY B 1 94 ? -6.789 -9.422 -22.422 1 87.31 94 GLY B O 1
ATOM 1757 N N . GLN B 1 95 ? -7.199 -8.477 -20.5 1 92.31 95 GLN B N 1
ATOM 1758 C CA . GLN B 1 95 ? -6.453 -7.27 -20.828 1 92.31 95 GLN B CA 1
ATOM 1759 C C . GLN B 1 95 ? -5.121 -7.223 -20.094 1 92.31 95 GLN B C 1
ATOM 1761 O O . GLN B 1 95 ? -5.07 -7.426 -18.875 1 92.31 95 GLN B O 1
ATOM 1766 N N . ASP B 1 96 ? -4.047 -6.855 -20.844 1 95.94 96 ASP B N 1
ATOM 1767 C CA . ASP B 1 96 ? -2.715 -6.785 -20.25 1 95.94 96 ASP B CA 1
ATOM 1768 C C . ASP B 1 96 ? -2.412 -5.375 -19.75 1 95.94 96 ASP B C 1
ATOM 1770 O O . ASP B 1 96 ? -2.592 -4.398 -20.469 1 95.94 96 ASP B O 1
ATOM 1774 N N . HIS B 1 97 ? -1.938 -5.316 -18.578 1 97.38 97 HIS B N 1
ATOM 1775 C CA . HIS B 1 97 ? -1.425 -4.078 -18 1 97.38 97 HIS B CA 1
ATOM 1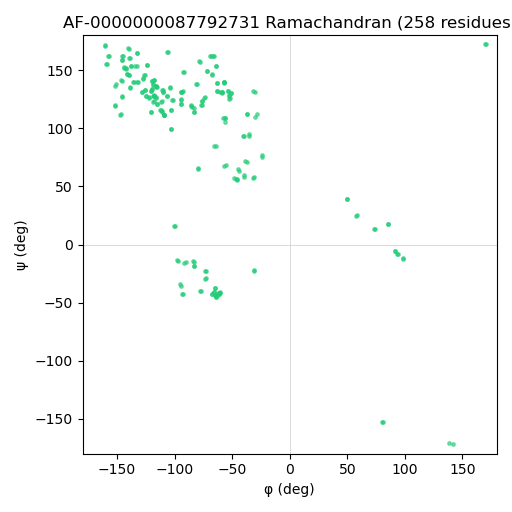776 C C . HIS B 1 97 ? 0.081 -4.156 -17.781 1 97.38 97 HIS B C 1
ATOM 1778 O O . HIS B 1 97 ? 0.553 -4.988 -17 1 97.38 97 HIS B O 1
ATOM 1784 N N . GLU B 1 98 ? 0.822 -3.326 -18.469 1 98.25 98 GLU B N 1
ATOM 1785 C CA . GLU B 1 98 ? 2.246 -3.188 -18.188 1 98.25 98 GLU B CA 1
ATOM 1786 C C . GLU B 1 98 ? 2.488 -2.184 -17.062 1 98.25 98 GLU B C 1
ATOM 1788 O O . GLU B 1 98 ? 2.189 -0.997 -17.203 1 98.25 98 GLU B O 1
ATOM 1793 N N . LEU B 1 99 ? 3.08 -2.682 -16.031 1 98.5 99 LEU B N 1
ATOM 1794 C CA . LEU B 1 99 ? 3.258 -1.855 -14.836 1 98.5 99 LEU B CA 1
ATOM 1795 C C . LEU B 1 99 ? 4.734 -1.69 -14.5 1 98.5 99 LEU B C 1
ATOM 1797 O O . LEU B 1 99 ? 5.48 -2.672 -14.461 1 98.5 99 LEU B O 1
ATOM 1801 N N . ASN B 1 100 ? 5.109 -0.466 -14.227 1 98.56 100 ASN B N 1
ATOM 1802 C CA . ASN B 1 100 ? 6.469 -0.151 -13.805 1 98.56 100 ASN B CA 1
ATOM 1803 C C . ASN B 1 100 ? 6.535 0.173 -12.312 1 98.56 100 ASN B C 1
ATOM 1805 O O . ASN B 1 100 ? 5.508 0.439 -11.688 1 98.56 100 ASN B O 1
ATOM 1809 N N . ALA B 1 101 ? 7.773 0.169 -11.805 1 98.69 101 ALA B N 1
ATOM 1810 C CA . ALA B 1 101 ? 7.961 0.553 -10.406 1 98.69 101 ALA B CA 1
ATOM 1811 C C . ALA B 1 101 ? 7.285 1.888 -10.109 1 98.69 101 ALA B C 1
ATOM 1813 O O . ALA B 1 101 ? 7.41 2.84 -10.883 1 98.69 101 ALA B O 1
ATOM 1814 N N . GLY B 1 102 ? 6.516 1.896 -9.039 1 98.5 102 GLY B N 1
ATOM 1815 C CA . GLY B 1 102 ? 5.805 3.104 -8.656 1 98.5 102 GLY B CA 1
ATOM 1816 C C . GLY B 1 102 ? 4.355 3.111 -9.102 1 98.5 102 GLY B C 1
ATOM 1817 O O . GLY B 1 102 ? 3.57 3.957 -8.672 1 98.5 102 GLY B O 1
ATOM 1818 N N . GLN B 1 103 ? 4.023 2.207 -9.945 1 98.56 103 GLN B N 1
ATOM 1819 C CA . GLN B 1 103 ? 2.625 2.127 -10.352 1 98.56 103 GLN B CA 1
ATOM 1820 C C . GLN B 1 103 ? 1.85 1.158 -9.461 1 98.56 103 GLN B C 1
ATOM 1822 O O . GLN B 1 103 ? 2.418 0.201 -8.93 1 98.56 103 GLN B O 1
ATOM 1827 N N . ILE B 1 104 ? 0.556 1.449 -9.273 1 98.5 104 ILE B N 1
ATOM 1828 C CA . ILE B 1 104 ? -0.36 0.651 -8.469 1 98.5 104 ILE B CA 1
ATOM 1829 C C . ILE B 1 104 ? -1.574 0.254 -9.305 1 98.5 104 ILE B C 1
ATOM 1831 O O . ILE B 1 104 ? -2.184 1.098 -9.961 1 98.5 104 ILE B O 1
ATOM 1835 N N . LEU B 1 105 ? -1.839 -1.023 -9.305 1 97.94 105 LEU B N 1
ATOM 1836 C CA . LEU B 1 105 ? -3.057 -1.562 -9.898 1 97.94 105 LEU B CA 1
ATOM 1837 C C . LEU B 1 105 ? -4.039 -2.004 -8.82 1 97.94 105 LEU B C 1
ATOM 1839 O O . LEU B 1 105 ? -3.668 -2.732 -7.895 1 97.94 105 LEU B O 1
ATOM 1843 N N . ILE B 1 106 ? -5.262 -1.557 -8.875 1 97 106 ILE B N 1
ATOM 1844 C CA . ILE B 1 106 ? -6.32 -1.953 -7.953 1 97 106 ILE B CA 1
ATOM 1845 C C . ILE B 1 106 ? -7.355 -2.803 -8.695 1 97 106 ILE B C 1
ATOM 1847 O O . ILE B 1 106 ? -7.793 -2.445 -9.789 1 97 106 ILE B O 1
ATOM 1851 N N . LEU B 1 107 ? -7.711 -3.881 -8.102 1 95.81 107 LEU B N 1
ATOM 1852 C CA . LEU B 1 107 ? -8.695 -4.793 -8.68 1 95.81 107 LEU B CA 1
ATOM 1853 C C . LEU B 1 107 ? -9.898 -4.941 -7.754 1 95.81 107 LEU B C 1
ATOM 1855 O O . LEU B 1 107 ? -9.742 -5.055 -6.539 1 95.81 107 LEU B O 1
ATOM 1859 N N . ASN B 1 108 ? -11.039 -4.988 -8.383 1 93.12 108 ASN B N 1
ATOM 1860 C CA . ASN B 1 108 ? -12.242 -5.324 -7.633 1 93.12 108 ASN B CA 1
ATOM 1861 C C . ASN B 1 108 ? -12.227 -6.773 -7.16 1 93.12 108 ASN B C 1
ATOM 1863 O O . ASN B 1 108 ? -11.461 -7.59 -7.672 1 93.12 108 ASN B O 1
ATOM 1867 N N . PRO B 1 109 ? -13.086 -7.035 -6.184 1 93.19 109 PRO B N 1
ATOM 1868 C CA . PRO B 1 109 ? -13.164 -8.422 -5.715 1 93.19 109 PRO B CA 1
ATOM 1869 C C . PRO B 1 109 ? -13.5 -9.406 -6.832 1 93.19 109 PRO B C 1
ATOM 1871 O O . PRO B 1 109 ? -14.289 -9.078 -7.727 1 93.19 109 PRO B O 1
ATOM 1874 N N . ASP B 1 110 ? -12.844 -10.562 -6.809 1 93.44 110 ASP B N 1
ATOM 1875 C CA . ASP B 1 110 ? -13.164 -11.734 -7.609 1 93.44 110 ASP B CA 1
ATOM 1876 C C . ASP B 1 110 ? -12.766 -11.531 -9.07 1 93.44 110 ASP B C 1
ATOM 1878 O O . ASP B 1 110 ? -13.227 -12.266 -9.953 1 93.44 110 ASP B O 1
ATOM 1882 N N . VAL B 1 111 ? -12 -10.539 -9.328 1 94.5 111 VAL B N 1
ATOM 1883 C CA . VAL B 1 111 ? -11.5 -10.32 -10.688 1 94.5 111 VAL B CA 1
ATOM 1884 C C . VAL B 1 111 ? -10.266 -11.188 -10.922 1 94.5 111 VAL B C 1
ATOM 1886 O O . VAL B 1 111 ? -9.234 -10.992 -10.273 1 94.5 111 VAL B O 1
ATOM 1889 N N . PRO B 1 112 ? -10.328 -12.086 -11.836 1 96.19 112 PRO B N 1
ATOM 1890 C CA . PRO B 1 112 ? -9.164 -12.93 -12.117 1 96.19 112 PRO B CA 1
ATOM 1891 C C . PRO B 1 112 ? -8 -12.141 -12.719 1 96.19 112 PRO B C 1
ATOM 1893 O O . PRO B 1 112 ? -8.219 -11.234 -13.523 1 96.19 112 PRO B O 1
ATOM 1896 N N . HIS B 1 113 ? -6.785 -12.57 -12.375 1 97.81 113 HIS B N 1
ATOM 1897 C CA . HIS B 1 113 ? -5.582 -11.93 -12.898 1 97.81 113 HIS B CA 1
ATOM 1898 C C . HIS B 1 113 ? -4.379 -12.859 -12.797 1 97.81 113 HIS B C 1
ATOM 1900 O O . HIS B 1 113 ? -4.375 -13.789 -11.984 1 97.81 113 HIS B O 1
ATOM 1906 N N . ASP B 1 114 ? -3.453 -12.672 -13.578 1 97.94 114 ASP B N 1
ATOM 1907 C CA . ASP B 1 114 ? -2.145 -13.312 -13.492 1 97.94 114 ASP B CA 1
ATOM 1908 C C . ASP B 1 114 ? -1.021 -12.289 -13.648 1 97.94 114 ASP B C 1
ATOM 1910 O O . ASP B 1 114 ? -1.269 -11.141 -14 1 97.94 114 ASP B O 1
ATOM 1914 N N . VAL B 1 115 ? 0.206 -12.68 -13.281 1 98.5 115 VAL B N 1
ATOM 1915 C CA . VAL B 1 115 ? 1.346 -11.766 -13.289 1 98.5 115 VAL B CA 1
ATOM 1916 C C . VAL B 1 115 ? 2.529 -12.422 -13.992 1 98.5 115 VAL B C 1
ATOM 1918 O O . VAL B 1 115 ? 2.811 -13.609 -13.773 1 98.5 115 VAL B O 1
ATOM 1921 N N . ARG B 1 116 ? 3.215 -11.641 -14.75 1 98.5 116 ARG B N 1
ATOM 1922 C CA . ARG B 1 116 ? 4.465 -12.055 -15.383 1 98.5 116 ARG B CA 1
ATOM 1923 C C . ARG B 1 116 ? 5.523 -10.961 -15.266 1 98.5 116 ARG B C 1
ATOM 1925 O O . ARG B 1 116 ? 5.223 -9.773 -15.438 1 98.5 116 ARG B O 1
ATOM 1932 N N . ALA B 1 117 ? 6.73 -11.438 -15 1 98.5 117 ALA B N 1
ATOM 1933 C CA . ALA B 1 117 ? 7.844 -10.492 -14.914 1 98.5 117 ALA B CA 1
ATOM 1934 C C . ALA B 1 117 ? 8.805 -10.672 -16.094 1 98.5 117 ALA B C 1
ATOM 1936 O O . ALA B 1 117 ? 9.344 -11.758 -16.297 1 98.5 117 ALA B O 1
ATOM 1937 N N . SER B 1 118 ? 9.016 -9.602 -16.828 1 96.44 118 SER B N 1
ATOM 1938 C CA . SER B 1 118 ? 9.961 -9.672 -17.938 1 96.44 118 SER B CA 1
ATOM 1939 C C . SER B 1 118 ? 11.391 -9.469 -17.453 1 96.44 118 SER B C 1
ATOM 1941 O O . SER B 1 118 ? 12.344 -9.789 -18.172 1 96.44 118 SER B O 1
ATOM 1943 N N . GLN B 1 119 ? 11.602 -8.93 -16.328 1 98.25 119 GLN B N 1
ATOM 1944 C CA . GLN B 1 119 ? 12.867 -8.711 -15.633 1 98.25 119 GLN B CA 1
ATOM 1945 C C . GLN B 1 119 ? 12.727 -8.969 -14.141 1 98.25 119 GLN B C 1
ATOM 1947 O O . GLN B 1 119 ? 11.633 -9.227 -13.641 1 98.25 119 GLN B O 1
ATOM 1952 N N . ASN B 1 120 ? 13.875 -9.016 -13.492 1 98 120 ASN B N 1
ATOM 1953 C CA . ASN B 1 120 ? 13.758 -9.094 -12.039 1 98 120 ASN B CA 1
ATOM 1954 C C . ASN B 1 120 ? 12.867 -7.988 -11.484 1 98 120 ASN B C 1
ATOM 1956 O O . ASN B 1 120 ? 13.039 -6.816 -11.836 1 98 120 ASN B O 1
ATOM 1960 N N . SER B 1 121 ? 11.867 -8.43 -10.656 1 98.69 121 SER B N 1
ATOM 1961 C CA . SER B 1 121 ? 10.859 -7.484 -10.188 1 98.69 121 SER B CA 1
ATOM 1962 C C . SER B 1 121 ? 10.406 -7.82 -8.773 1 98.69 121 SER B C 1
ATOM 1964 O O . SER B 1 121 ? 10.711 -8.898 -8.258 1 98.69 121 SER B O 1
ATOM 1966 N N . ALA B 1 122 ? 9.797 -6.836 -8.141 1 98.81 122 ALA B N 1
ATOM 1967 C CA . ALA B 1 122 ? 9.18 -7.016 -6.824 1 98.81 122 ALA B CA 1
ATOM 1968 C C . ALA B 1 122 ? 7.867 -6.238 -6.723 1 98.81 122 ALA B C 1
ATOM 1970 O O . ALA B 1 122 ? 7.719 -5.18 -7.332 1 98.81 122 ALA B O 1
ATOM 1971 N N . MET B 1 123 ? 6.934 -6.812 -5.957 1 98.88 123 MET B N 1
ATOM 1972 C CA . MET B 1 123 ? 5.66 -6.129 -5.75 1 98.88 123 MET B CA 1
ATOM 1973 C C . MET B 1 123 ? 5.145 -6.363 -4.332 1 98.88 123 MET B C 1
ATOM 1975 O O . MET B 1 123 ? 5.52 -7.34 -3.684 1 98.88 123 MET B O 1
ATOM 1979 N N . LEU B 1 124 ? 4.383 -5.414 -3.865 1 98.81 124 LEU B N 1
ATOM 1980 C CA . LEU B 1 124 ? 3.596 -5.555 -2.646 1 98.81 124 LEU B CA 1
ATOM 1981 C C . LEU B 1 124 ? 2.127 -5.801 -2.977 1 98.81 124 LEU B C 1
ATOM 1983 O O . LEU B 1 124 ? 1.478 -4.961 -3.604 1 98.81 124 LEU B O 1
ATOM 1987 N N . LEU B 1 125 ? 1.645 -6.957 -2.615 1 98.62 125 LEU B N 1
ATOM 1988 C CA . LEU B 1 125 ? 0.24 -7.324 -2.758 1 98.62 125 LEU B CA 1
ATOM 1989 C C . LEU B 1 125 ? -0.528 -7.043 -1.471 1 98.62 125 LEU B C 1
ATOM 1991 O O . LEU B 1 125 ? -0.1 -7.449 -0.388 1 98.62 125 LEU B O 1
ATOM 1995 N N . THR B 1 126 ? -1.555 -6.297 -1.547 1 97.75 126 THR B N 1
ATOM 1996 C CA . THR B 1 126 ? -2.457 -6.109 -0.416 1 97.75 126 THR B CA 1
ATOM 1997 C C . THR B 1 126 ? -3.857 -6.613 -0.752 1 97.75 126 THR B C 1
ATOM 1999 O O . THR B 1 126 ? -4.426 -6.242 -1.781 1 97.75 126 THR B O 1
ATOM 2002 N N . VAL B 1 127 ? -4.367 -7.418 0.071 1 96.56 127 VAL B N 1
ATOM 2003 C CA . VAL B 1 127 ? -5.727 -7.922 -0.09 1 96.56 127 VAL B CA 1
ATOM 2004 C C . VAL B 1 127 ? -6.594 -7.453 1.077 1 96.56 127 VAL B C 1
ATOM 2006 O O . VAL B 1 127 ? -6.199 -7.574 2.24 1 96.56 127 VAL B O 1
ATOM 2009 N N . HIS B 1 128 ? -7.672 -6.852 0.736 1 93.69 128 HIS B N 1
ATOM 2010 C CA . HIS B 1 128 ? -8.703 -6.516 1.712 1 93.69 128 HIS B CA 1
ATOM 2011 C C . HIS B 1 128 ? -9.883 -7.48 1.626 1 93.69 128 HIS B C 1
ATOM 2013 O O . HIS B 1 128 ? -10.781 -7.297 0.807 1 93.69 128 HIS B O 1
ATOM 2019 N N . MET B 1 129 ? -9.844 -8.406 2.537 1 88.38 129 MET B N 1
ATOM 2020 C CA . MET B 1 129 ? -10.82 -9.492 2.451 1 88.38 129 MET B CA 1
ATOM 2021 C C . MET B 1 129 ? -12.203 -9.016 2.871 1 88.38 129 MET B C 1
ATOM 2023 O O . MET B 1 129 ? -12.336 -8.258 3.838 1 88.38 129 MET B O 1
ATOM 2027 N N . GLU B 1 130 ? -13.133 -9.219 2.066 1 77.25 130 GLU B N 1
ATOM 2028 C CA . GLU B 1 130 ? -14.516 -8.883 2.414 1 77.25 130 GLU B CA 1
ATOM 2029 C C . GLU B 1 130 ? -15.148 -9.961 3.289 1 77.25 130 GLU B C 1
ATOM 2031 O O . GLU B 1 130 ? -14.805 -11.141 3.17 1 77.25 130 GLU B O 1
ATOM 2036 N N . LYS B 1 131 ? -15.961 -9.414 4.41 1 62.03 131 LYS B N 1
ATOM 2037 C CA . LYS B 1 131 ? -16.75 -10.344 5.227 1 62.03 131 LYS B CA 1
ATOM 2038 C C . LYS B 1 131 ? -17.891 -10.938 4.426 1 62.03 131 LYS B C 1
ATOM 2040 O O . LYS B 1 131 ? -18.406 -10.305 3.498 1 62.03 131 LYS B O 1
#

Foldseek 3Di:
DPPVAVPPVVLPPPPQCPPDDDDDDDDLVVVVVVQVPDDDDDDQFKTKHWPHDDAPKTKMKMKGAAFGKFDKYFAQFKKKKAWQAAWKWKAWPNDTDIDHHGDMDIDGHPTIMMMTGNHTTMIMMMGHHDD/DPPVAVPPVVLPPPPQCPPDDDDDDDDLVVVVVVQVPDPDDDDQFKTKHWPHDDAPKTKMKMKGAAFGKFDKYFAQFKKKKAWQAAWKWKAWPNDIDIDHHGDMDIDGHPTIMMMTGNHTTMIMMMGHHDD

Secondary structure (DSSP, 8-state):
-------TTTS---------SSEEEEEHHHHHHHHHH--SPPBTTEEEEEEEEETTEEEEEEEE-TT-EEEEE--SEEEEEEEEESEEEEEETTEEEEEETTEEEEE-TT--EEEEESSSEEEEEEEEE--/-------TTTS--------SSSEEEEEHHHHHHHHHH--SPPBTTEEEEEEEEETTEEEEEEEE-TT-EEEEE--SEEEEEEEEESEEEEEETTEEEEEETTEEEEE-TT--EEEEESSSEEEEEEEEE--

Sequence (262 aa):
MNEENLQPDRLRAAPVERFAGQSHVFNLNEALQKLRAETHAARDGHRQMTLFHRAPVTKVLFAFDAGGTLAKHSAHGLVTIHVLEGQLQVQVDGQDHELNAGQILILNPDVPHDVRASQNSAMLLTVHMEKMNEENLQPDRLRAAPVERFAGQSHVFNLNEALQKLRAETHAARDGHRQMTLFHRAPVTKVLFAFDAGGTLAKHSAHGLVTIHVLEGQLQVQVDGQDHELNAGQILILNPDVPHDVRASQNSAMLLTVHMEK

Organism: NCBI:txid1960156

InterPro domains:
  IPR011051 RmlC-like cupin domain superfamily [SSF51182] (23-127)
  IPR013096 Cupin 2, conserved barrel [PF07883] (62-125)
  IPR014710 RmlC-like jelly roll fold [G3DSA:2.60.120.10] (24-130)

pLDDT: mean 85.69, std 21.54, range [25.66, 98.94]

Nearest PDB structures (foldseek):
  1yhf-assembly1_A  TM=8.298E-01  e=3.082E-10  Streptococcus pyogenes M1 GAS
  2ozj-assembly2_B-3  TM=9.140E-01  e=1.341E-08  Desulfitobacterium hafniense DCB-2
  7zyb-assembly1_A  TM=9.189E-01  e=7.716E-08  Bacteroides eggerthii DSM 20697
  2pfw-assembly1_B  TM=8.116E-01  e=2.077E-08  Shewanella frigidimarina NCIMB 400
  9bwf-assembly1_A  TM=8.701E-01  e=7.716E-08  metagenome

Radius of gyration: 18.09 Å; Cα contacts (8 Å, |Δi|>4): 647; chains: 2; bounding box: 37×55×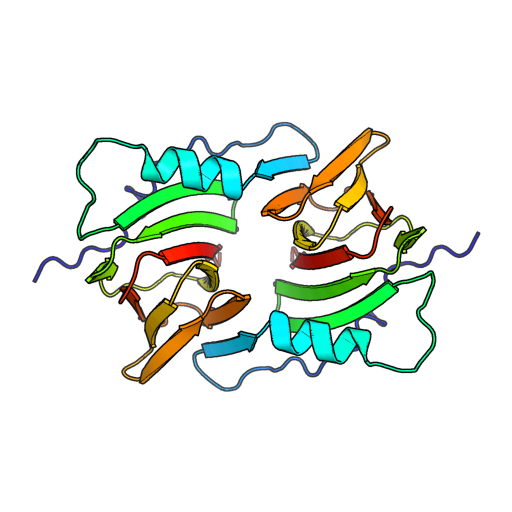43 Å

Solvent-accessible surface area (backbone atoms only — not comparable to full-atom values): 13495 Å² total; per-residue (Å²): 134,83,75,58,57,79,45,79,69,70,56,50,70,33,71,50,55,66,55,76,68,63,53,48,77,48,47,50,61,61,52,50,54,54,59,70,64,51,79,67,79,55,60,63,33,25,45,75,45,51,72,39,45,50,92,48,40,37,34,34,40,36,42,29,38,58,66,9,43,42,70,63,38,62,45,70,19,42,34,36,42,32,28,67,36,47,38,37,38,34,36,46,85,87,40,78,42,83,40,42,49,43,24,33,41,37,33,43,57,61,50,47,33,29,40,35,18,81,32,56,23,29,35,42,37,36,38,39,47,62,134,135,84,73,58,57,77,42,81,70,70,57,49,71,33,73,48,56,66,57,77,67,63,53,49,76,49,47,49,61,60,51,49,53,53,59,70,63,50,79,68,79,55,59,64,34,26,44,75,46,53,74,40,45,49,92,48,39,36,33,34,40,37,41,29,37,57,68,7,42,43,71,63,37,63,47,71,17,43,33,36,41,33,29,67,36,44,38,35,39,33,36,45,84,88,39,79,41,83,40,41,49,44,23,34,41,37,33,43,57,60,51,48,33,30,39,35,19,81,33,57,24,29,33,42,39,35,36,39,46,61,134